Protein AF-A0A075FY53-F1 (afdb_monomer)

Mean predicted aligned error: 5.63 Å

pLDDT: mean 92.81, std 7.11, range [51.19, 98.31]

Nearest PDB structures (foldseek):
  8c9d-assembly1_A  TM=9.368E-01  e=1.541E-19  Priestia megaterium
  8c8v-assembly1_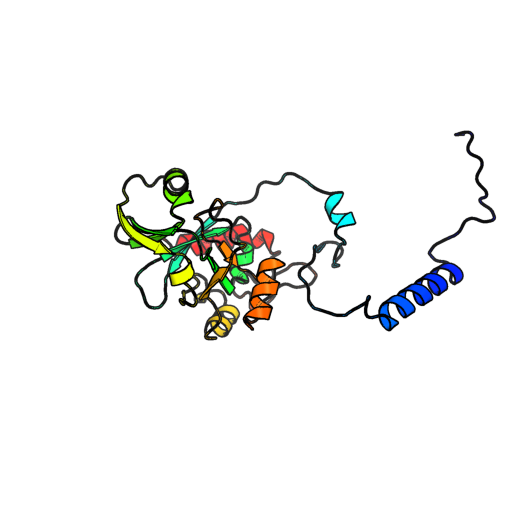A  TM=9.343E-01  e=1.541E-19  Priestia megaterium NBRC 15308 = ATCC 14581
  8c9g-assembly1_A  TM=9.065E-01  e=3.838E-18  Priestia megaterium
  7d5c-assembly1_A  TM=8.353E-01  e=5.307E-19  Saccharomyces cerevisiae S288C
  8c9f-assembly1_A  TM=9.028E-01  e=8.573E-18  Priestia megaterium

Radius of gyration: 23.18 Å; Cα contacts (8 Å, |Δi|>4): 432; chains: 1; bounding box: 55×50×70 Å

Foldseek 3Di:
DPPDDDDPVPDDDCPDPVNVVVVVVVVVVCVVVVVDDDDDFAADADLVVLDGDDPVVVVVDDDDDDFDKDWFWWQFPVDQETEIEIDSQLLLLLQFWEKEAAQAFKWFFKDDPNGTYIFGPVCVVVLCVVVVPPDMDTDDMDGLNVQAQTAIDRLCCVQQVLLVVLSPDSRTRGYHHDNPQDCNPRRNMYTARLNNDRVSVVVCVVSVRDRDDQAHSSCAGDCNSGNRHPDNSRNCNVVSSVSRVVRGD

Solvent-accessible surface area (backbone atoms only — not comparable to full-atom values): 14024 Å² total; per-residue (Å²): 133,91,83,76,90,76,69,71,93,76,58,86,55,78,89,40,67,74,48,46,54,52,51,49,55,51,51,51,52,33,41,77,66,70,71,53,79,89,80,94,74,64,66,55,67,39,52,91,75,56,44,78,51,55,72,77,61,55,74,75,66,84,73,95,76,90,68,60,82,45,77,48,69,32,38,36,68,92,46,92,35,26,41,39,32,33,44,59,55,56,46,45,64,79,31,54,38,33,34,37,23,25,39,89,42,54,29,29,38,29,42,43,98,91,43,36,38,37,36,16,51,85,18,43,70,62,39,32,61,75,73,68,55,86,74,67,42,83,77,46,76,48,48,23,51,79,43,53,68,44,47,40,45,70,86,56,36,90,50,16,57,53,51,42,60,52,46,69,41,90,69,28,33,21,27,41,50,39,84,82,47,60,42,84,44,67,27,18,27,40,65,28,25,36,57,79,32,57,70,34,28,54,51,26,60,76,65,71,31,84,76,51,66,45,56,49,67,68,42,22,24,33,74,55,37,37,82,52,38,74,31,43,44,76,74,36,26,65,59,47,53,48,56,50,52,74,73,59,120

Sequence (249 aa):
MLGMSLNQDNAYWTYKDEFIENEWKLMKKAFENDILTEGFRVVAYCPSCQTSLSHSEVNQGYDMVKDPSLYYKVKLAEEDKFLIVWTTMPFTLVTDAMVGVNPKEEYVEIAVDGETWIVGKTRLEEFMNEVKIEDYKIEKTFLGSEMEGKKYIHPLLDEIPKLAEISKQDNYHITVAEDFVDVNAGSGLVHLSPANGEEDHNIAIKRKVTVFSPIDDAVKFTEDAGKYSGLFVRDADEKLVESIKEKMH

Organism: NCBI:txid1455921

Secondary structure (DSSP, 8-state):
--------TT---TTSHHHHHHHHHHHHHHHHTT-S--------EETTTTEE--HHHHTT---------EEEEEEESSSSEEEEEEES-GGGGGG--EEEE-TTSEEEEEEETTEEEEEEGGGHHHHHHHHT----EEEEEEEGGGGTT-BEE-TTTTT-HHHHHHTTSTTSSEEEE-TT--TTSTTS-EEE-TTT-HHHHHHHHHTT------B-TTSBB-GGGGGGTTSBGGGGHHHHHHHHHHH--

Structure (mmCIF, N/CA/C/O backbone):
data_AF-A0A075FY53-F1
#
_entry.id   AF-A0A075FY53-F1
#
loop_
_atom_site.group_PDB
_atom_site.id
_atom_site.type_symbol
_atom_site.label_atom_id
_atom_site.label_alt_id
_atom_site.label_comp_id
_atom_site.label_asym_id
_atom_site.label_entity_id
_atom_site.label_seq_id
_atom_site.pdbx_PDB_ins_code
_atom_site.Cartn_x
_atom_site.Cartn_y
_atom_site.Cartn_z
_atom_site.occupancy
_atom_site.B_iso_or_equiv
_atom_site.auth_seq_id
_atom_site.auth_comp_id
_atom_site.auth_asym_id
_atom_site.auth_atom_id
_atom_site.pdbx_PDB_model_num
ATOM 1 N N . MET A 1 1 ? 8.682 29.739 -46.216 1.00 52.84 1 MET A N 1
ATOM 2 C CA . MET A 1 1 ? 9.968 29.134 -45.805 1.00 52.84 1 MET A CA 1
ATOM 3 C C . MET A 1 1 ? 10.513 29.986 -44.660 1.00 52.84 1 MET A C 1
ATOM 5 O O . MET A 1 1 ? 10.566 31.194 -44.834 1.00 52.84 1 MET A O 1
ATOM 9 N N . LEU A 1 2 ? 10.806 29.412 -43.488 1.00 71.81 2 LEU A N 1
ATOM 10 C CA . LEU A 1 2 ? 11.012 30.140 -42.214 1.00 71.81 2 LEU A CA 1
ATOM 11 C C . LEU A 1 2 ? 12.362 30.892 -42.071 1.00 71.81 2 LEU A C 1
ATOM 13 O O . LEU A 1 2 ? 12.702 31.311 -40.974 1.00 71.81 2 LEU A O 1
ATOM 17 N N . GLY A 1 3 ? 13.147 31.081 -43.141 1.00 82.25 3 GLY A N 1
ATOM 18 C CA . GLY A 1 3 ? 14.393 31.872 -43.093 1.00 82.25 3 GLY A CA 1
ATOM 19 C C . GLY A 1 3 ? 15.518 31.297 -42.215 1.00 82.25 3 GLY A C 1
ATOM 20 O O . GLY A 1 3 ? 16.447 32.020 -41.870 1.00 82.25 3 GLY A O 1
ATOM 21 N N . MET A 1 4 ? 15.446 30.016 -41.846 1.00 84.19 4 MET A N 1
ATOM 22 C CA . MET A 1 4 ? 16.445 29.346 -41.008 1.00 84.19 4 MET A CA 1
ATOM 23 C C . MET A 1 4 ? 17.570 28.744 -41.861 1.00 84.19 4 MET A C 1
ATOM 25 O O . MET A 1 4 ? 17.294 28.056 -42.844 1.00 84.19 4 MET A O 1
ATOM 29 N N . SER A 1 5 ? 18.827 28.969 -41.465 1.00 86.38 5 SER A N 1
ATOM 30 C CA . SER A 1 5 ? 20.003 28.334 -42.077 1.00 86.38 5 SER A CA 1
ATOM 31 C C . SER A 1 5 ? 20.365 27.066 -41.305 1.00 86.38 5 SER A C 1
ATOM 33 O O . SER A 1 5 ? 20.694 27.136 -40.121 1.00 86.38 5 SER A O 1
ATOM 35 N N . LEU A 1 6 ? 20.270 25.909 -41.962 1.00 89.50 6 LEU A N 1
ATOM 36 C CA . LEU A 1 6 ? 20.534 24.589 -41.386 1.00 89.50 6 LEU A CA 1
ATOM 37 C C . LEU A 1 6 ? 21.487 23.816 -42.304 1.00 89.50 6 LEU A C 1
ATOM 39 O O . LEU A 1 6 ? 21.280 23.786 -43.516 1.00 89.50 6 LEU A O 1
ATOM 43 N N . ASN A 1 7 ? 22.500 23.160 -41.731 1.00 87.50 7 ASN A N 1
ATOM 44 C CA . ASN A 1 7 ? 23.376 22.251 -42.473 1.00 87.50 7 ASN A CA 1
ATOM 45 C C . ASN A 1 7 ? 22.781 20.838 -42.456 1.00 87.50 7 ASN A C 1
ATOM 47 O O . ASN A 1 7 ? 23.016 20.072 -41.524 1.00 87.50 7 ASN A O 1
ATOM 51 N N . GLN A 1 8 ? 21.981 20.517 -43.472 1.00 85.44 8 GLN A N 1
ATOM 52 C CA . GLN A 1 8 ? 21.344 19.203 -43.574 1.00 85.44 8 GLN A CA 1
ATOM 53 C C . GLN A 1 8 ? 22.318 18.100 -44.006 1.00 85.44 8 GLN A C 1
ATOM 55 O O . GLN A 1 8 ? 22.158 16.960 -43.574 1.00 85.44 8 GLN A O 1
ATOM 60 N N . ASP A 1 9 ? 23.352 18.438 -44.781 1.00 86.81 9 ASP A N 1
ATOM 61 C CA . ASP A 1 9 ? 24.345 17.473 -45.268 1.00 86.81 9 ASP A CA 1
ATOM 62 C C . ASP A 1 9 ? 25.153 16.848 -44.120 1.00 86.81 9 ASP A C 1
ATOM 64 O O . ASP A 1 9 ? 25.548 15.686 -44.196 1.00 86.81 9 ASP A O 1
ATOM 68 N N . ASN A 1 10 ? 25.357 17.601 -43.031 1.00 87.94 10 ASN A N 1
ATOM 69 C CA . ASN A 1 10 ? 26.051 17.141 -41.825 1.00 87.94 10 ASN A CA 1
ATOM 70 C C . ASN A 1 10 ? 25.116 16.945 -40.616 1.00 87.94 10 ASN A C 1
ATOM 72 O O . ASN A 1 10 ? 25.544 17.061 -39.466 1.00 87.94 10 ASN A O 1
ATOM 76 N N . ALA A 1 11 ? 23.826 16.696 -40.846 1.00 91.00 11 ALA A N 1
ATOM 77 C CA . ALA A 1 11 ? 22.907 16.386 -39.758 1.00 91.00 11 ALA A CA 1
ATOM 78 C C . ALA A 1 11 ? 23.259 15.034 -39.106 1.00 91.00 11 ALA A C 1
ATOM 80 O O . ALA A 1 11 ? 23.536 14.043 -39.795 1.00 91.00 11 ALA A O 1
ATOM 81 N N . TYR A 1 12 ? 23.217 14.984 -37.772 1.00 90.06 12 TYR A N 1
ATOM 82 C CA . TYR A 1 12 ? 23.357 13.736 -37.025 1.00 90.06 12 TYR A CA 1
ATOM 83 C C . TYR A 1 12 ? 22.019 12.995 -36.970 1.00 90.06 12 TYR A C 1
ATOM 85 O O . TYR A 1 12 ? 20.948 13.601 -37.003 1.00 90.06 12 TYR A O 1
ATOM 93 N N . TRP A 1 13 ? 22.092 11.669 -36.883 1.00 91.62 13 TRP A N 1
ATOM 94 C CA . TRP A 1 13 ? 20.924 10.798 -36.839 1.00 91.62 13 TRP A CA 1
ATOM 95 C C . TRP A 1 13 ? 21.162 9.699 -35.814 1.00 91.62 13 TRP A C 1
ATOM 97 O O . TRP A 1 13 ? 22.190 9.027 -35.863 1.00 91.62 13 TRP A O 1
ATOM 107 N N . THR A 1 14 ? 20.205 9.503 -34.913 1.00 94.50 14 THR A N 1
ATOM 108 C CA . THR A 1 14 ? 20.351 8.602 -33.760 1.00 94.50 14 THR A CA 1
ATOM 109 C C . THR A 1 14 ? 20.413 7.122 -34.135 1.00 94.50 14 THR A C 1
ATOM 111 O O . THR A 1 14 ? 20.956 6.328 -33.380 1.00 94.50 14 THR A O 1
ATOM 114 N N . TYR A 1 15 ? 19.907 6.746 -35.312 1.00 93.88 15 TYR A N 1
ATOM 115 C CA . TYR A 1 15 ? 19.939 5.364 -35.799 1.00 93.88 15 TYR A CA 1
ATOM 116 C C . TYR A 1 15 ? 21.273 4.962 -36.456 1.00 93.88 15 TYR A C 1
ATOM 118 O O . TYR A 1 15 ? 21.429 3.802 -36.827 1.00 93.88 15 TYR A O 1
ATOM 126 N N . LYS A 1 16 ? 22.209 5.900 -36.676 1.00 95.25 16 LYS A N 1
ATOM 127 C CA . LYS A 1 16 ? 23.508 5.600 -37.303 1.00 95.25 16 LYS A CA 1
ATOM 128 C C . LYS A 1 16 ? 24.475 4.986 -36.290 1.00 95.25 16 LYS A C 1
ATOM 130 O O . LYS A 1 16 ? 24.543 5.445 -35.152 1.00 95.25 16 LYS A O 1
ATOM 135 N N . ASP A 1 17 ? 25.301 4.049 -36.755 1.00 96.31 17 ASP A N 1
ATOM 136 C CA . ASP A 1 17 ? 26.276 3.319 -35.930 1.00 96.31 17 ASP A CA 1
ATOM 137 C C . ASP A 1 17 ? 27.192 4.237 -35.112 1.00 96.31 17 ASP A C 1
ATOM 139 O O . ASP A 1 17 ? 27.412 3.982 -33.935 1.00 96.31 17 ASP A O 1
ATOM 143 N N . GLU A 1 18 ? 27.673 5.342 -35.693 1.00 94.19 18 GLU A N 1
ATOM 144 C CA . GLU A 1 18 ? 28.535 6.304 -34.989 1.00 94.19 18 GLU A CA 1
ATOM 145 C C . GLU A 1 18 ? 27.846 6.913 -33.756 1.00 94.19 18 GLU A C 1
ATOM 147 O O . GLU A 1 18 ? 28.471 7.084 -32.709 1.00 94.19 18 GLU A O 1
ATOM 152 N N . PHE A 1 19 ? 26.549 7.222 -33.857 1.00 95.06 19 PHE A N 1
ATOM 153 C CA . PHE A 1 19 ? 25.780 7.746 -32.730 1.00 95.06 19 PHE A CA 1
ATOM 154 C C . PHE A 1 19 ? 25.604 6.661 -31.659 1.00 95.06 19 PHE A C 1
ATOM 156 O O . PHE A 1 19 ? 25.909 6.894 -30.490 1.00 95.06 19 PHE A O 1
ATOM 163 N N . ILE A 1 20 ? 25.198 5.454 -32.068 1.00 97.25 20 ILE A N 1
ATOM 164 C CA . ILE A 1 20 ? 24.984 4.312 -31.167 1.00 97.25 20 ILE A CA 1
ATOM 165 C C . ILE A 1 20 ? 26.283 3.932 -30.435 1.00 97.25 20 ILE A C 1
ATOM 167 O O . ILE A 1 20 ? 26.264 3.708 -29.226 1.00 97.25 20 ILE A O 1
ATOM 171 N N . GLU A 1 21 ? 27.428 3.903 -31.123 1.00 96.81 21 GLU A N 1
ATOM 172 C CA . GLU A 1 21 ? 28.724 3.566 -30.520 1.00 96.81 21 GLU A CA 1
ATOM 173 C C . GLU A 1 21 ? 29.141 4.587 -29.448 1.00 96.81 21 GLU A C 1
ATOM 175 O O . GLU A 1 21 ? 29.726 4.226 -28.420 1.00 96.81 21 GLU A O 1
ATOM 180 N N . ASN A 1 22 ? 28.828 5.867 -29.658 1.00 95.56 22 ASN A N 1
ATOM 181 C CA . ASN A 1 22 ? 29.091 6.912 -28.672 1.00 95.56 22 ASN A CA 1
ATOM 182 C C . ASN A 1 22 ? 28.214 6.753 -27.420 1.00 95.56 22 ASN A C 1
ATOM 184 O O . ASN A 1 22 ? 28.741 6.844 -26.307 1.00 95.56 22 ASN A O 1
ATOM 188 N N . GLU A 1 23 ? 26.931 6.421 -27.582 1.00 96.56 23 GLU A N 1
ATOM 189 C CA . GLU A 1 23 ? 26.042 6.094 -26.457 1.00 96.56 23 GLU A CA 1
ATOM 190 C C . GLU A 1 23 ? 26.538 4.862 -25.683 1.00 96.56 23 GLU A C 1
ATOM 192 O O . GLU A 1 23 ? 26.608 4.871 -24.454 1.00 96.56 23 GLU A O 1
ATOM 197 N N . TRP A 1 24 ? 27.006 3.819 -26.379 1.00 97.12 24 TRP A N 1
ATOM 198 C CA . TRP A 1 24 ? 27.582 2.630 -25.736 1.00 97.12 24 TRP A CA 1
ATOM 199 C C . TRP A 1 24 ? 28.820 2.955 -24.896 1.00 97.12 24 TRP A C 1
ATOM 201 O O . TRP A 1 24 ? 28.983 2.425 -23.794 1.00 97.12 24 TRP A O 1
ATOM 211 N N . LYS A 1 25 ? 29.694 3.848 -25.377 1.00 97.38 25 LYS A N 1
ATOM 212 C CA . LYS A 1 25 ? 30.863 4.314 -24.609 1.00 97.38 25 LYS A CA 1
ATOM 213 C C . LYS A 1 25 ? 30.446 5.060 -23.342 1.00 97.38 25 LYS A C 1
ATOM 215 O O . LYS A 1 25 ? 31.114 4.911 -22.317 1.00 97.38 25 LYS A O 1
ATOM 220 N N . LEU A 1 26 ? 29.373 5.849 -23.400 1.00 96.62 26 LEU A N 1
ATOM 221 C CA . LEU A 1 26 ? 28.825 6.542 -22.235 1.00 96.62 26 LEU A CA 1
ATOM 222 C C . LEU A 1 26 ? 28.244 5.547 -21.222 1.00 96.62 26 LEU A C 1
ATOM 224 O O . LEU A 1 26 ? 28.626 5.583 -20.053 1.00 96.62 26 LEU A O 1
ATOM 228 N N . MET A 1 27 ? 27.406 4.616 -21.682 1.00 96.44 27 MET A N 1
ATOM 229 C CA . MET A 1 27 ? 26.791 3.583 -20.840 1.00 96.44 27 MET A CA 1
ATOM 230 C C . MET A 1 27 ? 27.835 2.691 -20.168 1.00 96.44 27 MET A C 1
ATOM 232 O O . MET A 1 27 ? 27.749 2.436 -18.969 1.00 96.44 27 MET A O 1
ATOM 236 N N . LYS A 1 28 ? 28.878 2.287 -20.905 1.00 96.75 28 LYS A N 1
ATOM 237 C CA . LYS A 1 28 ? 30.002 1.527 -20.348 1.00 96.75 28 LYS A CA 1
ATOM 238 C C . LYS A 1 28 ? 30.689 2.286 -19.214 1.00 96.75 28 LYS A C 1
ATOM 240 O O . LYS A 1 28 ? 30.930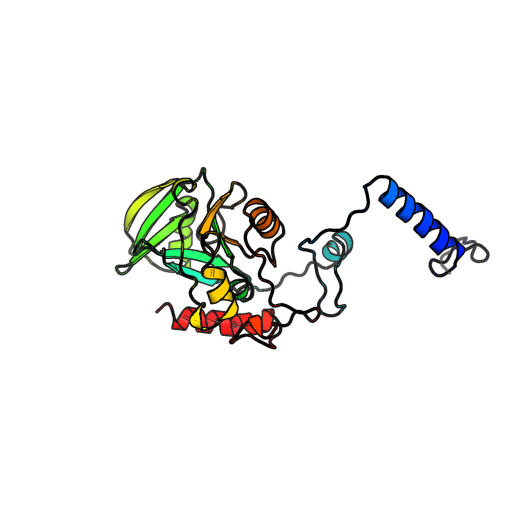 1.702 -18.166 1.00 96.75 28 LYS A O 1
ATOM 245 N N . LYS A 1 29 ? 30.967 3.581 -19.390 1.00 97.06 29 LYS A N 1
ATOM 246 C CA . LYS A 1 29 ? 31.560 4.402 -18.324 1.00 97.06 29 LYS A CA 1
ATOM 247 C C . LYS A 1 29 ? 30.625 4.541 -17.127 1.00 97.06 29 LYS A C 1
ATOM 249 O O . LYS A 1 29 ? 31.101 4.501 -16.001 1.00 97.06 29 LYS A O 1
ATOM 254 N N . ALA A 1 30 ? 29.323 4.718 -17.347 1.00 96.81 30 ALA A N 1
ATOM 255 C CA . ALA A 1 30 ? 28.356 4.791 -16.254 1.00 96.81 30 ALA A CA 1
ATOM 256 C C . ALA A 1 30 ? 28.328 3.483 -15.446 1.00 96.81 30 ALA A C 1
ATOM 258 O O . ALA A 1 30 ? 28.321 3.526 -14.220 1.00 96.81 30 ALA A O 1
ATOM 259 N N . PHE A 1 31 ? 28.390 2.338 -16.127 1.00 96.12 31 PHE A N 1
ATOM 260 C CA . PHE A 1 31 ? 28.490 1.024 -15.495 1.00 96.12 31 PHE A CA 1
ATOM 261 C C . PHE A 1 31 ? 29.813 0.833 -14.739 1.00 96.12 31 PHE A C 1
ATOM 263 O O . PHE A 1 31 ? 29.803 0.456 -13.576 1.00 96.12 31 PHE A O 1
ATOM 270 N N . GLU A 1 32 ? 30.954 1.162 -15.355 1.00 97.19 32 GLU A N 1
ATOM 271 C CA . GLU A 1 32 ? 32.286 1.054 -14.732 1.00 97.19 32 GLU A CA 1
ATOM 272 C C . GLU A 1 32 ? 32.468 1.956 -13.499 1.00 97.19 32 GLU A C 1
ATOM 274 O O . GLU A 1 32 ? 33.363 1.706 -12.696 1.00 97.19 32 GLU A O 1
ATOM 279 N N . ASN A 1 33 ? 31.652 3.005 -13.358 1.00 96.88 33 ASN A N 1
ATOM 280 C CA . ASN A 1 33 ? 31.675 3.929 -12.221 1.00 96.88 33 ASN A CA 1
ATOM 281 C C . ASN A 1 33 ? 30.495 3.722 -11.250 1.00 96.88 33 ASN A C 1
ATOM 283 O O . ASN A 1 33 ? 30.195 4.631 -10.479 1.00 96.88 33 ASN A O 1
ATOM 287 N N . ASP A 1 34 ? 29.802 2.579 -11.314 1.00 94.25 34 ASP A N 1
ATOM 288 C CA . ASP A 1 34 ? 28.665 2.229 -10.445 1.00 94.25 34 ASP A CA 1
ATOM 289 C C . ASP A 1 34 ? 27.488 3.234 -10.479 1.00 94.25 34 ASP A C 1
ATOM 291 O O . ASP A 1 34 ? 26.653 3.280 -9.576 1.00 94.25 34 ASP A O 1
ATOM 295 N N . ILE A 1 35 ? 27.388 4.045 -11.539 1.00 95.25 35 ILE A N 1
ATOM 296 C CA . ILE A 1 35 ? 26.259 4.962 -11.774 1.00 95.25 35 ILE A CA 1
ATOM 297 C C . ILE A 1 35 ? 25.066 4.184 -12.346 1.00 95.25 35 ILE A C 1
ATOM 299 O O . ILE A 1 35 ? 23.917 4.457 -11.999 1.00 95.25 35 ILE A O 1
ATOM 303 N N . LEU A 1 36 ? 25.336 3.215 -13.227 1.00 92.62 36 LEU A N 1
ATOM 304 C CA . LEU A 1 36 ? 24.329 2.331 -13.810 1.00 92.62 36 LEU A CA 1
ATOM 305 C C . LEU A 1 36 ? 24.266 1.022 -13.018 1.00 92.62 36 LEU A C 1
ATOM 307 O O . LEU A 1 36 ? 25.234 0.267 -13.002 1.00 92.62 36 LEU A O 1
ATOM 311 N N . THR A 1 37 ? 23.118 0.746 -12.401 1.00 90.44 37 THR A N 1
ATOM 312 C CA . THR A 1 37 ? 22.900 -0.434 -11.552 1.00 90.44 37 THR A CA 1
ATOM 313 C C . THR A 1 37 ? 21.595 -1.141 -11.903 1.00 90.44 37 THR A C 1
ATOM 315 O O . THR A 1 37 ? 20.682 -0.538 -12.467 1.00 90.44 37 THR A O 1
ATOM 318 N N . GLU A 1 38 ? 21.514 -2.427 -11.568 1.00 87.88 38 GLU A N 1
ATOM 319 C CA . GLU A 1 38 ? 20.306 -3.238 -11.716 1.00 87.88 38 GLU A CA 1
ATOM 320 C C . GLU A 1 38 ? 19.588 -3.357 -10.368 1.00 87.88 38 GLU A C 1
ATOM 322 O O . GLU A 1 38 ? 20.214 -3.576 -9.329 1.00 87.88 38 GLU A O 1
ATOM 327 N N . GLY A 1 39 ? 18.264 -3.215 -10.377 1.00 83.06 39 GLY A N 1
ATOM 328 C CA . GLY A 1 39 ? 17.446 -3.390 -9.187 1.00 83.06 39 GLY A CA 1
ATOM 329 C C . GLY A 1 39 ? 15.956 -3.349 -9.496 1.00 83.06 39 GLY A C 1
ATOM 330 O O . GLY A 1 39 ? 15.534 -2.809 -10.516 1.00 83.06 39 GLY A O 1
ATOM 331 N N . PHE A 1 40 ? 15.162 -3.903 -8.585 1.00 82.88 40 PHE A N 1
ATOM 332 C CA . PHE A 1 40 ? 13.706 -3.837 -8.648 1.00 82.88 40 PHE A CA 1
ATOM 333 C C . PHE A 1 40 ? 13.228 -2.515 -8.056 1.00 82.88 40 PHE A C 1
ATOM 335 O O . PHE A 1 40 ? 13.607 -2.151 -6.939 1.00 82.88 40 PHE A O 1
ATOM 342 N N . ARG A 1 41 ? 12.422 -1.785 -8.825 1.00 84.44 41 ARG A N 1
ATOM 343 C CA . ARG A 1 41 ? 11.834 -0.507 -8.428 1.00 84.44 41 ARG A CA 1
ATOM 344 C C . ARG A 1 41 ? 10.407 -0.421 -8.941 1.00 84.44 41 ARG A C 1
ATOM 346 O O . ARG A 1 41 ? 10.114 -0.907 -10.032 1.00 84.44 41 ARG A O 1
ATOM 353 N N . VAL A 1 42 ? 9.558 0.249 -8.173 1.00 89.06 42 VAL A N 1
ATOM 354 C CA . VAL A 1 42 ? 8.258 0.710 -8.658 1.00 89.06 42 VAL A CA 1
ATOM 355 C C . VAL A 1 42 ? 8.510 1.924 -9.545 1.00 89.06 42 VAL A C 1
ATOM 357 O O . VAL A 1 42 ? 9.195 2.863 -9.145 1.00 89.06 42 VAL A O 1
ATOM 360 N N . VAL A 1 43 ? 8.001 1.879 -10.770 1.00 89.56 43 VAL A N 1
ATOM 361 C CA . VAL A 1 43 ? 8.182 2.924 -11.781 1.00 89.56 43 VAL A CA 1
ATOM 362 C C . VAL A 1 43 ? 6.851 3.207 -12.454 1.00 89.56 43 VAL A C 1
ATOM 364 O O . VAL A 1 43 ? 5.964 2.353 -12.482 1.00 89.56 43 VAL A O 1
ATOM 367 N N . ALA A 1 44 ? 6.715 4.394 -13.041 1.00 89.56 44 ALA A N 1
ATOM 368 C CA . ALA A 1 44 ? 5.597 4.647 -13.932 1.00 89.56 44 ALA A CA 1
ATOM 369 C C . ALA A 1 44 ? 5.648 3.658 -15.102 1.00 89.56 44 ALA A C 1
ATOM 371 O O . ALA A 1 44 ? 6.702 3.451 -15.704 1.00 89.56 44 ALA A O 1
ATOM 372 N N . TYR A 1 45 ? 4.514 3.047 -15.421 1.00 91.00 45 TYR A N 1
ATOM 373 C CA . TYR A 1 45 ? 4.424 1.996 -16.425 1.00 91.00 45 TYR A CA 1
ATOM 374 C C . TYR A 1 45 ? 3.293 2.305 -17.398 1.00 91.00 45 TYR A C 1
ATOM 376 O O . TYR A 1 45 ? 2.209 2.713 -16.981 1.00 91.00 45 TYR A O 1
ATOM 384 N N . CYS A 1 46 ? 3.538 2.117 -18.695 1.00 90.06 46 CYS A N 1
ATOM 385 C CA . CYS A 1 46 ? 2.517 2.281 -19.722 1.00 90.06 46 CYS A CA 1
ATOM 386 C C . CYS A 1 46 ? 1.963 0.910 -20.138 1.00 90.06 46 CYS A C 1
ATOM 388 O O . CYS A 1 46 ? 2.657 0.190 -20.860 1.00 90.06 46 CYS A O 1
ATOM 390 N N . PRO A 1 47 ? 0.706 0.564 -19.791 1.00 88.44 47 PRO A N 1
ATOM 391 C CA . PRO A 1 47 ? 0.106 -0.717 -20.175 1.00 88.44 47 PRO A CA 1
ATOM 392 C C . PRO A 1 47 ? 0.024 -0.919 -21.692 1.00 88.44 47 PRO A C 1
ATOM 394 O O . PRO A 1 47 ? 0.146 -2.033 -22.190 1.00 88.44 47 PRO A O 1
ATOM 397 N N . SER A 1 48 ? -0.173 0.165 -22.453 1.00 88.62 48 SER A N 1
ATOM 398 C CA . SER A 1 48 ? -0.270 0.082 -23.914 1.00 88.62 48 SER A CA 1
ATOM 399 C C . SER A 1 48 ? 1.082 -0.166 -24.581 1.00 88.62 48 SER A C 1
ATOM 401 O O . SER A 1 48 ? 1.115 -0.771 -25.650 1.00 88.62 48 SER A O 1
ATOM 403 N N . CYS A 1 49 ? 2.172 0.329 -23.991 1.00 91.50 49 CYS A N 1
ATOM 404 C CA . CYS A 1 49 ? 3.524 0.152 -24.523 1.00 91.50 49 CYS A CA 1
ATOM 405 C C . CYS A 1 49 ? 4.236 -1.060 -23.911 1.00 91.50 49 CYS A C 1
ATOM 407 O O . CYS A 1 49 ? 5.235 -1.500 -24.470 1.00 91.50 49 CYS A O 1
ATOM 409 N N . GLN A 1 50 ? 3.733 -1.567 -22.782 1.00 91.31 50 GLN A N 1
ATOM 410 C CA . GLN A 1 50 ? 4.316 -2.656 -21.996 1.00 91.31 50 GLN A CA 1
ATOM 411 C C . GLN A 1 50 ? 5.771 -2.370 -21.600 1.00 91.31 50 GLN A C 1
ATOM 413 O O . GLN A 1 50 ? 6.671 -3.189 -21.763 1.00 91.31 50 GLN A O 1
ATOM 418 N N . THR A 1 51 ? 6.016 -1.143 -21.135 1.00 92.06 51 THR A N 1
ATOM 419 C CA . THR A 1 51 ? 7.341 -0.691 -20.702 1.00 92.06 51 THR A CA 1
ATOM 420 C C . THR A 1 51 ? 7.230 0.400 -19.643 1.00 92.06 51 THR A C 1
ATOM 422 O O . THR A 1 51 ? 6.245 1.146 -19.583 1.00 92.06 51 THR A O 1
ATOM 425 N N . SER A 1 52 ? 8.278 0.518 -18.830 1.00 90.25 52 SER A N 1
ATOM 426 C CA . SER A 1 52 ? 8.467 1.628 -17.903 1.00 90.25 52 SER A CA 1
ATOM 427 C C . SER A 1 52 ? 8.633 2.958 -18.638 1.00 90.25 52 SER A C 1
ATOM 429 O O . SER A 1 52 ? 9.240 3.002 -19.711 1.00 90.25 52 SER A O 1
ATOM 431 N N . LEU A 1 53 ? 8.164 4.031 -18.012 1.00 87.81 53 LEU A N 1
ATOM 432 C CA . LEU A 1 53 ? 8.355 5.417 -18.423 1.00 87.81 53 LEU A CA 1
ATOM 433 C C . LEU A 1 53 ? 9.316 6.128 -17.467 1.00 87.81 53 LEU A C 1
ATOM 435 O O . LEU A 1 53 ? 9.347 5.863 -16.264 1.00 87.81 53 LEU A O 1
ATOM 439 N N . SER A 1 54 ? 10.072 7.082 -17.999 1.00 85.56 54 SER A N 1
ATOM 440 C CA . SER A 1 54 ? 10.868 8.009 -17.199 1.00 85.56 54 SER A CA 1
ATOM 441 C C . SER A 1 54 ? 9.990 9.081 -16.540 1.00 85.56 54 SER A C 1
ATOM 443 O O . SER A 1 54 ? 8.928 9.444 -17.050 1.00 85.56 54 SER A O 1
ATOM 445 N N . HIS A 1 55 ? 10.462 9.684 -15.443 1.00 79.75 55 HIS A N 1
ATOM 446 C CA . HIS A 1 55 ? 9.753 10.800 -14.798 1.00 79.75 55 HIS A CA 1
ATOM 447 C C . HIS A 1 55 ? 9.482 11.979 -15.752 1.00 79.75 55 HIS A C 1
ATOM 449 O O . HIS A 1 55 ? 8.456 12.648 -15.642 1.00 79.75 55 HIS A O 1
ATOM 455 N N . SER A 1 56 ? 10.381 12.235 -16.710 1.00 78.62 56 SER A N 1
ATOM 456 C CA . SER A 1 56 ? 10.217 13.309 -17.698 1.00 78.62 56 SER A CA 1
ATOM 457 C C . SER A 1 56 ? 9.081 13.055 -18.690 1.00 78.62 56 SER A C 1
ATOM 459 O O . SER A 1 56 ? 8.493 14.021 -19.173 1.00 78.62 56 SER A O 1
ATOM 461 N N . GLU A 1 57 ? 8.770 11.795 -18.996 1.00 77.62 57 GLU A N 1
ATOM 462 C CA . GLU A 1 57 ? 7.641 11.426 -19.861 1.00 77.62 57 GLU A CA 1
ATOM 463 C C . GLU A 1 57 ? 6.312 11.547 -19.112 1.00 77.62 57 GLU A C 1
ATOM 465 O O . GLU A 1 57 ? 5.357 12.105 -19.648 1.00 77.62 57 GLU A O 1
ATOM 470 N N . VAL A 1 58 ? 6.270 11.118 -17.846 1.00 75.50 58 VAL A N 1
ATOM 471 C CA . VAL A 1 58 ? 5.068 11.206 -16.996 1.00 75.50 58 VAL A CA 1
ATOM 472 C C . VAL A 1 58 ? 4.619 12.656 -16.807 1.00 75.50 58 VAL A C 1
ATOM 474 O O . VAL A 1 58 ? 3.441 12.970 -16.964 1.00 75.50 58 VAL A O 1
ATOM 477 N N . ASN A 1 59 ? 5.564 13.566 -16.546 1.00 73.25 59 ASN A N 1
ATOM 478 C CA . ASN A 1 59 ? 5.264 14.978 -16.286 1.00 73.25 59 ASN A CA 1
ATOM 479 C C . ASN A 1 59 ? 4.621 15.722 -17.471 1.00 73.25 59 ASN A C 1
ATOM 481 O O . ASN A 1 59 ? 4.105 16.824 -17.286 1.00 73.25 59 ASN A O 1
ATOM 485 N N . GLN A 1 60 ? 4.646 15.156 -18.680 1.00 69.50 60 GLN A N 1
ATOM 486 C CA . GLN A 1 60 ? 4.053 15.769 -19.872 1.00 69.50 60 GLN A CA 1
ATOM 487 C C . GLN A 1 60 ? 2.562 15.435 -20.054 1.00 69.50 60 GLN A C 1
ATOM 489 O O . GLN A 1 60 ? 1.923 16.046 -20.907 1.00 69.50 60 GLN A O 1
ATOM 494 N N . GLY A 1 61 ? 2.009 14.493 -19.278 1.00 67.38 61 GLY A N 1
ATOM 495 C CA . GLY A 1 61 ? 0.685 13.902 -19.518 1.00 67.38 61 GLY A CA 1
ATOM 496 C C . GLY A 1 61 ? -0.261 13.901 -18.315 1.00 67.38 61 GLY A C 1
ATOM 497 O O . GLY A 1 61 ? -1.014 12.947 -18.150 1.00 67.38 61 GLY A O 1
ATOM 498 N N . TYR A 1 62 ? -0.212 14.920 -17.450 1.00 68.88 62 TYR A N 1
ATOM 499 C CA . TYR A 1 62 ? -1.142 15.014 -16.320 1.00 68.88 62 TYR A CA 1
ATOM 500 C C . TYR A 1 62 ? -2.554 15.394 -16.771 1.00 68.88 62 TYR A C 1
ATOM 502 O O . TYR A 1 62 ? -2.777 16.504 -17.251 1.00 68.88 62 TYR A O 1
ATOM 510 N N . ASP A 1 63 ? -3.505 14.504 -16.497 1.00 74.12 63 ASP A N 1
ATOM 511 C CA . ASP A 1 63 ? -4.934 14.730 -16.684 1.00 74.12 63 ASP A CA 1
ATOM 512 C C . ASP A 1 63 ? -5.684 14.598 -15.353 1.00 74.12 63 ASP A C 1
ATOM 514 O O . ASP A 1 63 ? -5.350 13.775 -14.499 1.00 74.12 63 ASP A O 1
ATOM 518 N N . MET A 1 64 ? -6.730 15.407 -15.173 1.00 71.81 64 MET A N 1
ATOM 519 C CA . MET A 1 64 ? -7.630 15.273 -14.027 1.00 71.81 64 MET A CA 1
ATOM 520 C C . MET A 1 64 ? -8.640 14.155 -14.291 1.00 71.81 64 MET A C 1
ATOM 522 O O . MET A 1 64 ? -9.511 14.289 -15.153 1.00 71.81 64 MET A O 1
ATOM 526 N N . VAL A 1 65 ? -8.553 13.079 -13.513 1.00 75.88 65 VAL A N 1
ATOM 527 C CA . VAL A 1 65 ? -9.475 11.937 -13.564 1.00 75.88 65 VAL A CA 1
ATOM 528 C C . VAL A 1 65 ? -10.289 11.830 -12.275 1.00 75.88 65 VAL A C 1
ATOM 530 O O . VAL A 1 65 ? -9.935 12.399 -11.244 1.00 75.88 65 VAL A O 1
ATOM 533 N N . LYS A 1 66 ? -11.434 11.145 -12.347 1.00 71.50 66 LYS A N 1
ATOM 534 C CA . LYS A 1 66 ? -12.239 10.812 -11.167 1.00 71.50 66 LYS A CA 1
ATOM 535 C C . LYS A 1 66 ? -11.838 9.424 -10.688 1.00 71.50 66 LYS A C 1
ATOM 537 O O . LYS A 1 66 ? -12.132 8.456 -11.381 1.00 71.50 66 LYS A O 1
ATOM 542 N N . ASP A 1 67 ? -11.231 9.347 -9.512 1.00 74.25 67 ASP A N 1
ATOM 543 C CA . ASP A 1 67 ? -10.958 8.084 -8.830 1.00 74.25 67 ASP A CA 1
ATOM 544 C C . ASP A 1 67 ? -12.032 7.794 -7.765 1.00 74.25 67 ASP A C 1
ATOM 546 O O . ASP A 1 67 ? -12.643 8.726 -7.220 1.00 74.25 67 ASP A O 1
ATOM 550 N N . PRO A 1 68 ? -12.305 6.512 -7.470 1.00 81.06 68 PRO A N 1
ATOM 551 C CA . PRO A 1 68 ? -13.128 6.140 -6.328 1.00 81.06 68 PRO A CA 1
ATOM 552 C C . PRO A 1 68 ? -12.457 6.569 -5.013 1.00 81.06 68 PRO A C 1
ATOM 554 O O . PRO A 1 68 ? -11.248 6.755 -4.942 1.00 81.06 68 PRO A O 1
ATOM 557 N N . SER A 1 69 ? -13.250 6.701 -3.953 1.00 85.75 69 SER A N 1
ATOM 558 C CA . SER A 1 69 ? -12.760 6.851 -2.580 1.00 85.75 69 SER A CA 1
ATOM 559 C C . SER A 1 69 ? -13.367 5.720 -1.763 1.00 85.75 69 SER A C 1
ATOM 561 O O . SER A 1 69 ? -14.593 5.631 -1.653 1.00 85.75 69 SER A O 1
ATOM 563 N N . LEU A 1 70 ? -12.525 4.814 -1.268 1.00 91.06 70 LEU A N 1
ATOM 564 C CA . LEU A 1 70 ? -12.952 3.620 -0.551 1.00 91.06 70 LEU A CA 1
ATOM 565 C C . LEU A 1 70 ? -12.385 3.639 0.864 1.00 91.06 70 LEU A C 1
ATOM 567 O O . LEU A 1 70 ? -11.175 3.553 1.055 1.00 91.06 70 LEU A O 1
ATOM 571 N N . TYR A 1 71 ? -13.283 3.685 1.844 1.00 93.62 71 TYR A N 1
ATOM 572 C CA . TYR A 1 71 ? -12.983 3.339 3.228 1.00 93.62 71 TYR A CA 1
ATOM 573 C C . TYR A 1 71 ? -13.369 1.886 3.482 1.00 93.62 71 TYR A C 1
ATOM 575 O O . TYR A 1 71 ? -14.439 1.445 3.058 1.00 93.62 71 TYR A O 1
ATOM 583 N N . TYR A 1 72 ? -12.515 1.146 4.180 1.00 94.88 72 TYR A N 1
ATOM 584 C CA . TYR A 1 72 ? -12.771 -0.245 4.539 1.00 94.88 72 TYR A CA 1
ATOM 585 C C . TYR A 1 72 ? -12.167 -0.583 5.905 1.00 94.88 72 TYR A C 1
ATOM 587 O O . TYR A 1 72 ? -11.214 0.046 6.366 1.00 94.88 72 TYR A O 1
ATOM 595 N N . LYS A 1 73 ? -12.758 -1.576 6.569 1.00 94.38 73 LYS A N 1
ATOM 596 C CA . LYS A 1 73 ? -12.374 -2.042 7.904 1.00 94.38 73 LYS A CA 1
ATOM 597 C C . LYS A 1 73 ? -11.430 -3.238 7.790 1.00 94.38 73 LYS A C 1
ATOM 599 O O . LYS A 1 73 ? -11.776 -4.225 7.151 1.00 94.38 73 LYS A O 1
ATOM 604 N N . VAL A 1 74 ? -10.286 -3.227 8.467 1.00 96.06 74 VAL A N 1
ATOM 605 C CA . VAL A 1 74 ? -9.483 -4.449 8.666 1.00 96.06 74 VAL A CA 1
ATOM 606 C C . VAL A 1 74 ? -9.424 -4.800 10.143 1.00 96.06 74 VAL A C 1
ATOM 608 O O . VAL A 1 74 ? -9.159 -3.948 10.986 1.00 96.06 74 VAL A O 1
ATOM 611 N N . LYS A 1 75 ? -9.717 -6.056 10.480 1.00 96.75 75 LYS A N 1
ATOM 612 C CA . LYS A 1 75 ? -9.808 -6.495 11.877 1.00 96.75 75 LYS A CA 1
ATOM 613 C C . LYS A 1 75 ? -8.420 -6.802 12.431 1.00 96.75 75 LYS A C 1
ATOM 615 O O . LYS A 1 75 ? -7.673 -7.530 11.782 1.00 96.75 75 LYS A O 1
ATOM 620 N N . LEU A 1 76 ? -8.081 -6.319 13.624 1.00 97.69 76 LEU A N 1
ATOM 621 C CA . LEU A 1 76 ? -6.883 -6.779 14.333 1.00 97.69 76 LEU A CA 1
ATOM 622 C C . LEU A 1 76 ? -7.019 -8.267 14.699 1.00 97.69 76 LEU A C 1
ATOM 624 O O . LEU A 1 76 ? -8.089 -8.741 15.065 1.00 97.69 76 LEU A O 1
ATOM 628 N N . ALA A 1 77 ? -5.935 -9.033 14.585 1.00 95.81 77 ALA A N 1
ATOM 629 C CA . ALA A 1 77 ? -5.995 -10.486 14.766 1.00 95.81 77 ALA A CA 1
ATOM 630 C C . ALA A 1 77 ? -6.220 -10.903 16.232 1.00 95.81 77 ALA A C 1
ATOM 632 O O . ALA A 1 77 ? -6.873 -11.911 16.493 1.00 95.81 77 ALA A O 1
ATOM 633 N N . GLU A 1 78 ? -5.685 -10.129 17.179 1.00 94.12 78 GLU A N 1
ATOM 634 C CA . GLU A 1 78 ? -5.726 -10.429 18.620 1.00 94.12 78 GLU A CA 1
ATOM 635 C C . GLU A 1 78 ? -6.751 -9.585 19.393 1.00 94.12 78 GLU A C 1
ATOM 637 O O . GLU A 1 78 ? -7.009 -9.839 20.569 1.00 94.12 78 GLU A O 1
ATOM 642 N N . GLU A 1 79 ? -7.345 -8.582 18.746 1.00 93.56 79 GLU A N 1
ATOM 643 C CA . GLU A 1 79 ? -8.252 -7.621 19.371 1.00 93.56 79 GLU A CA 1
ATOM 644 C C . GLU A 1 79 ? -9.542 -7.524 18.554 1.00 93.56 79 GLU A C 1
ATOM 646 O O . GLU A 1 79 ? -9.511 -7.540 17.326 1.00 93.56 79 GLU A O 1
ATOM 651 N N . ASP A 1 80 ? -10.688 -7.364 19.216 1.00 94.94 80 ASP A N 1
ATOM 652 C CA . ASP A 1 80 ? -11.962 -7.117 18.529 1.00 94.94 80 ASP A CA 1
ATOM 653 C C . ASP A 1 80 ? -12.095 -5.636 18.137 1.00 94.94 80 ASP A C 1
ATOM 655 O O . ASP A 1 80 ? -12.990 -4.920 18.576 1.00 94.94 80 ASP A O 1
ATOM 659 N N . LYS A 1 81 ? -11.113 -5.158 17.369 1.00 96.88 81 LYS A N 1
ATOM 660 C CA . LYS A 1 81 ? -10.977 -3.772 16.918 1.00 96.88 81 LYS A CA 1
ATOM 661 C C . LYS A 1 81 ? -10.696 -3.739 15.426 1.00 96.88 81 LYS A C 1
ATOM 663 O O . LYS A 1 81 ? -10.017 -4.620 14.892 1.00 96.88 81 LYS A O 1
ATOM 668 N N . PHE A 1 82 ? -11.169 -2.691 14.770 1.00 97.56 82 PHE A N 1
ATOM 669 C CA . PHE A 1 82 ? -11.032 -2.507 13.334 1.00 97.56 82 PHE A CA 1
ATOM 670 C C . PHE A 1 82 ? -10.193 -1.276 13.029 1.00 97.56 82 PHE A C 1
ATOM 672 O O . PHE A 1 82 ? -10.478 -0.189 13.515 1.00 97.5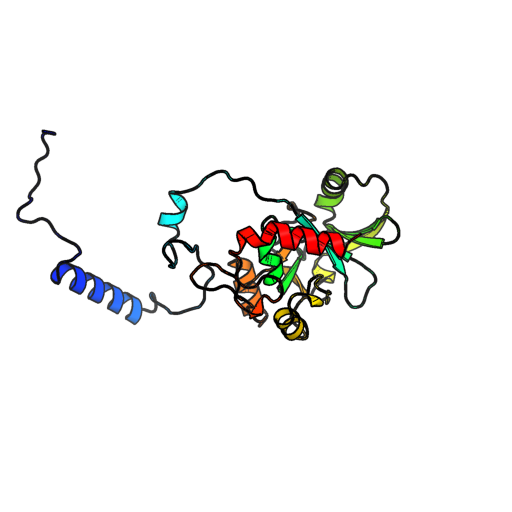6 82 PHE A O 1
ATOM 679 N N . LEU A 1 83 ? -9.172 -1.432 12.198 1.00 97.62 83 LEU A N 1
ATOM 680 C CA . LEU A 1 83 ? -8.486 -0.306 11.582 1.00 97.62 83 LEU A CA 1
ATOM 681 C C . LEU A 1 83 ? -9.344 0.175 10.419 1.00 97.62 83 LEU A C 1
ATOM 683 O O . LEU A 1 83 ? -9.719 -0.632 9.564 1.00 97.62 83 LEU A O 1
ATOM 687 N N . ILE A 1 84 ? -9.645 1.468 10.377 1.00 96.88 84 ILE A N 1
ATOM 688 C CA . ILE A 1 84 ? -10.284 2.055 9.202 1.00 96.88 84 ILE A CA 1
ATOM 689 C C . ILE A 1 84 ? -9.186 2.508 8.270 1.00 96.88 84 ILE A C 1
ATOM 691 O O . ILE A 1 84 ? -8.356 3.328 8.654 1.00 96.88 84 ILE A O 1
ATOM 695 N N . VAL A 1 85 ? -9.187 1.989 7.054 1.00 95.56 85 VAL A N 1
ATOM 696 C CA . VAL A 1 85 ? -8.164 2.283 6.060 1.00 95.56 85 VAL A CA 1
ATOM 697 C C . VAL A 1 85 ? -8.825 2.865 4.822 1.00 95.56 85 VAL A C 1
ATOM 699 O O . VAL A 1 85 ? -9.995 2.598 4.540 1.00 95.56 85 VAL A O 1
ATOM 702 N N . TRP A 1 86 ? -8.083 3.704 4.111 1.00 93.38 86 TRP A N 1
ATOM 703 C CA . TRP A 1 86 ? -8.566 4.435 2.954 1.00 93.38 86 TRP A CA 1
ATOM 704 C C . TRP A 1 86 ? -7.684 4.191 1.734 1.00 93.38 86 TRP A C 1
ATOM 706 O O . TRP A 1 86 ? -6.462 4.105 1.854 1.00 93.38 86 TRP A O 1
ATOM 716 N N . THR A 1 87 ? -8.307 4.110 0.560 1.00 91.56 87 THR A N 1
ATOM 717 C CA . THR A 1 87 ? -7.610 4.071 -0.727 1.00 91.56 87 THR A CA 1
ATOM 718 C C . THR A 1 87 ? -8.428 4.738 -1.829 1.00 91.56 87 THR A C 1
ATOM 720 O O . THR A 1 87 ? -9.662 4.688 -1.827 1.00 91.56 87 THR A O 1
ATOM 723 N N . THR A 1 88 ? -7.736 5.326 -2.804 1.00 90.38 88 THR A N 1
ATOM 724 C CA . THR A 1 88 ? -8.322 5.769 -4.080 1.00 90.38 88 THR A CA 1
ATOM 725 C C . THR A 1 88 ? -8.116 4.770 -5.215 1.00 90.38 88 THR A C 1
ATOM 727 O O . THR A 1 88 ? -8.626 4.964 -6.317 1.00 90.38 88 THR A O 1
ATOM 730 N N . MET A 1 89 ? -7.382 3.683 -4.962 1.00 92.81 89 MET A N 1
ATOM 731 C CA . MET A 1 89 ? -6.999 2.691 -5.967 1.00 92.81 89 MET A CA 1
ATOM 732 C C . MET A 1 89 ? -7.401 1.286 -5.493 1.00 92.81 89 MET A C 1
ATOM 734 O O . MET A 1 89 ? -6.528 0.510 -5.106 1.00 92.81 89 MET A O 1
ATOM 738 N N . PRO A 1 90 ? -8.700 0.927 -5.493 1.00 94.62 90 PRO A N 1
ATOM 739 C CA . PRO A 1 90 ? -9.190 -0.328 -4.917 1.00 94.62 90 PRO A CA 1
ATOM 740 C C . PRO A 1 90 ? -8.458 -1.587 -5.397 1.00 94.62 90 PRO A C 1
ATOM 742 O O . PRO A 1 90 ? -8.238 -2.489 -4.593 1.00 94.62 90 PRO A O 1
ATOM 745 N N . PHE A 1 91 ? -8.010 -1.647 -6.655 1.00 95.38 91 PHE A N 1
ATOM 746 C CA . PHE A 1 91 ? -7.221 -2.762 -7.197 1.00 95.38 91 PHE A CA 1
ATOM 747 C C . PHE A 1 91 ? -5.981 -3.112 -6.370 1.00 95.38 91 PHE A C 1
ATOM 749 O O . PHE A 1 91 ? -5.576 -4.274 -6.322 1.00 95.38 91 PHE A O 1
ATOM 756 N N . THR A 1 92 ? -5.402 -2.136 -5.674 1.00 95.75 92 THR A N 1
ATOM 757 C CA . THR A 1 92 ? -4.221 -2.334 -4.827 1.00 95.75 92 THR A CA 1
ATOM 758 C C . THR A 1 92 ? -4.506 -3.161 -3.568 1.00 95.75 92 THR A C 1
ATOM 760 O O . THR A 1 92 ? -3.564 -3.664 -2.958 1.00 95.75 92 THR A O 1
ATOM 763 N N . LEU A 1 93 ? -5.779 -3.402 -3.221 1.00 95.94 93 LEU A N 1
ATOM 764 C CA . LEU A 1 93 ? -6.178 -4.349 -2.171 1.00 95.94 93 LEU A CA 1
ATOM 765 C C . LEU A 1 93 ? -5.770 -5.793 -2.493 1.00 95.94 93 LEU A C 1
ATOM 767 O O . LEU A 1 93 ? -5.536 -6.591 -1.590 1.00 95.94 93 LEU A O 1
ATOM 771 N N . VAL A 1 94 ? -5.650 -6.149 -3.776 1.00 97.38 94 VAL A N 1
ATOM 772 C CA . VAL A 1 94 ? -5.151 -7.476 -4.189 1.00 97.38 94 VAL A CA 1
ATOM 773 C C . VAL A 1 94 ? -3.687 -7.670 -3.779 1.00 97.38 94 VAL A C 1
ATOM 775 O O . VAL A 1 94 ? -3.239 -8.791 -3.540 1.00 97.38 94 VAL A O 1
ATOM 778 N N . THR A 1 95 ? -2.949 -6.570 -3.678 1.00 96.44 95 THR A N 1
ATOM 779 C CA . THR A 1 95 ? -1.512 -6.499 -3.406 1.00 96.44 95 THR A CA 1
ATOM 780 C C . THR A 1 95 ? -1.212 -5.816 -2.069 1.00 96.44 95 THR A C 1
ATOM 782 O O . THR A 1 95 ? -0.103 -5.314 -1.865 1.00 96.44 95 THR A O 1
ATOM 785 N N . ASP A 1 96 ? -2.199 -5.737 -1.176 1.00 95.75 96 ASP A N 1
ATOM 786 C CA . ASP A 1 96 ? -2.055 -5.173 0.164 1.00 95.75 96 ASP A CA 1
ATOM 787 C C . ASP A 1 96 ? -1.126 -6.036 1.021 1.00 95.75 96 ASP A C 1
ATOM 789 O O . ASP A 1 96 ? -1.280 -7.260 1.075 1.00 95.75 96 ASP A O 1
ATOM 793 N N . ALA A 1 97 ? -0.182 -5.397 1.712 1.00 97.12 97 ALA A N 1
ATOM 794 C CA . ALA A 1 97 ? 0.799 -6.100 2.532 1.00 97.12 97 ALA A CA 1
ATOM 795 C C . ALA A 1 97 ? 0.886 -5.591 3.971 1.00 97.12 97 ALA A C 1
ATOM 797 O O . ALA A 1 97 ? 1.226 -6.372 4.861 1.00 97.12 97 ALA A O 1
ATOM 798 N N . MET A 1 98 ? 0.650 -4.303 4.217 1.00 97.88 98 MET A N 1
ATOM 799 C CA . MET A 1 98 ? 0.799 -3.683 5.537 1.00 97.88 98 MET A CA 1
ATOM 800 C C . MET A 1 98 ? -0.168 -2.505 5.686 1.00 97.88 98 MET A C 1
ATOM 802 O O . MET A 1 98 ? -0.668 -1.979 4.699 1.00 97.88 98 MET A O 1
ATOM 806 N N . VAL A 1 99 ? -0.360 -2.026 6.916 1.00 97.88 99 VAL A N 1
ATOM 807 C CA . VAL A 1 99 ? -1.054 -0.757 7.196 1.00 97.88 99 VAL A CA 1
ATOM 808 C C . VAL A 1 99 ? -0.094 0.203 7.893 1.00 97.88 99 VAL A C 1
ATOM 810 O O . VAL A 1 99 ? 0.459 -0.109 8.943 1.00 97.88 99 VAL A O 1
ATOM 813 N N . GLY A 1 100 ? 0.121 1.372 7.307 1.00 96.75 100 GLY A N 1
ATOM 814 C CA . GLY A 1 100 ? 0.958 2.435 7.839 1.00 96.75 100 GLY A CA 1
ATOM 815 C C . GLY A 1 100 ? 0.224 3.320 8.846 1.00 96.75 100 GLY A C 1
ATOM 816 O O . GLY A 1 100 ? -0.914 3.739 8.619 1.00 96.75 100 GLY A O 1
ATOM 817 N N . VAL A 1 101 ? 0.918 3.656 9.931 1.00 97.69 101 VAL A N 1
ATOM 818 C CA . VAL A 1 101 ? 0.561 4.724 10.875 1.00 97.69 101 VAL A CA 1
ATOM 819 C C . VAL A 1 101 ? 1.761 5.638 11.115 1.00 97.69 101 VAL A C 1
ATOM 821 O O . VAL A 1 101 ? 2.905 5.219 10.943 1.00 97.69 101 VAL A O 1
ATOM 824 N N . ASN A 1 102 ? 1.532 6.870 11.562 1.00 97.75 102 ASN A N 1
ATOM 825 C CA . ASN A 1 102 ? 2.619 7.771 11.931 1.00 97.75 102 ASN A CA 1
ATOM 826 C C . ASN A 1 102 ? 2.997 7.589 13.419 1.00 97.75 102 ASN A C 1
ATOM 828 O O . ASN A 1 102 ? 2.133 7.736 14.286 1.00 97.75 102 ASN A O 1
ATOM 832 N N . PRO A 1 103 ? 4.265 7.290 13.772 1.00 97.56 103 PRO A N 1
ATOM 833 C CA . PRO A 1 103 ? 4.658 6.953 15.144 1.00 97.56 103 PRO A CA 1
ATOM 834 C C . PRO A 1 103 ? 4.495 8.098 16.153 1.00 97.56 103 PRO A C 1
ATOM 836 O O . PRO A 1 103 ? 4.401 7.834 17.357 1.00 97.56 103 PRO A O 1
ATOM 839 N N . LYS A 1 104 ? 4.518 9.349 15.675 1.00 97.44 104 LYS A N 1
ATOM 840 C CA . LYS A 1 104 ? 4.494 10.570 16.497 1.00 97.44 104 LYS A CA 1
ATOM 841 C C . LYS A 1 104 ? 3.092 11.150 16.673 1.00 97.44 104 LYS A C 1
ATOM 843 O O . LYS A 1 104 ? 2.919 12.052 17.487 1.00 97.44 104 LYS A O 1
ATOM 848 N N . GLU A 1 105 ? 2.124 10.637 15.927 1.00 97.88 105 GLU A N 1
ATOM 849 C CA . GLU A 1 105 ? 0.764 11.157 15.888 1.00 97.88 105 GLU A CA 1
ATOM 850 C C . GLU A 1 105 ? -0.170 10.345 16.786 1.00 97.88 105 GLU A C 1
ATOM 852 O O . GLU A 1 105 ? 0.090 9.183 17.122 1.00 97.88 105 GLU A O 1
ATOM 857 N N . GLU A 1 106 ? -1.264 10.979 17.199 1.00 98.00 106 GLU A N 1
ATOM 858 C CA . GLU A 1 106 ? -2.269 10.362 18.059 1.00 98.00 106 GLU A CA 1
ATOM 859 C C . GLU A 1 106 ? -3.361 9.666 17.240 1.00 98.00 106 GLU A C 1
ATOM 861 O O . GLU A 1 106 ? -3.901 10.201 16.268 1.00 98.00 106 GLU A O 1
ATOM 866 N N . TYR A 1 107 ? -3.750 8.490 17.714 1.00 98.31 107 TYR A N 1
ATOM 867 C CA . TYR A 1 107 ? -4.849 7.687 17.199 1.00 98.31 107 TYR A CA 1
ATOM 868 C C . TYR A 1 107 ? -5.878 7.471 18.305 1.00 98.31 107 TYR A C 1
ATOM 870 O O . TYR A 1 107 ? -5.560 7.527 19.498 1.00 98.31 107 TYR A O 1
ATOM 878 N N . VAL A 1 108 ? -7.129 7.253 17.911 1.00 98.19 108 VAL A N 1
ATOM 879 C CA . VAL A 1 108 ? -8.249 7.063 18.834 1.00 98.19 108 VAL A CA 1
ATOM 880 C C . VAL A 1 108 ? -8.966 5.750 18.563 1.00 98.19 108 VAL A C 1
ATOM 882 O O . VAL A 1 108 ? -9.184 5.376 17.414 1.00 98.19 108 VAL A O 1
ATOM 885 N N . GLU A 1 109 ? -9.345 5.073 19.643 1.00 98.00 109 GLU A N 1
ATOM 886 C CA . GLU A 1 109 ? -10.336 4.001 19.633 1.00 98.00 109 GLU A CA 1
ATOM 887 C C . GLU A 1 109 ? -11.711 4.648 19.827 1.00 98.00 109 GLU A C 1
ATOM 889 O O . GLU A 1 109 ? -11.933 5.339 20.829 1.00 98.00 109 GLU A O 1
ATOM 894 N N . ILE A 1 110 ? -12.615 4.459 18.869 1.00 97.56 110 ILE A N 1
ATOM 895 C CA . ILE A 1 110 ? -13.985 4.968 18.917 1.00 97.56 110 ILE A CA 1
ATOM 896 C C . ILE A 1 110 ? -14.980 3.811 18.894 1.00 97.56 110 ILE A C 1
ATOM 898 O O . ILE A 1 110 ? -14.844 2.895 18.092 1.00 97.56 110 ILE A O 1
ATOM 902 N N . ALA A 1 111 ? -15.990 3.863 19.755 1.00 97.06 111 ALA A N 1
ATOM 903 C CA . ALA A 1 111 ? -17.127 2.957 19.698 1.00 97.06 111 ALA A CA 1
ATOM 904 C C . ALA A 1 111 ? -18.154 3.484 18.686 1.00 97.06 111 ALA A C 1
ATOM 906 O O . ALA A 1 111 ? -18.628 4.615 18.839 1.00 97.06 111 ALA A O 1
ATOM 907 N N . VAL A 1 112 ? -18.493 2.662 17.692 1.00 94.06 112 VAL A N 1
ATOM 908 C CA . VAL A 1 112 ? -19.467 2.934 16.623 1.00 94.06 112 VAL A CA 1
ATOM 909 C C . VAL A 1 112 ? -20.301 1.672 16.418 1.00 94.06 112 VAL A C 1
ATOM 911 O O . VAL A 1 112 ? -19.745 0.613 16.153 1.00 94.06 112 VAL A O 1
ATOM 914 N N . ASP A 1 113 ? -21.622 1.754 16.600 1.00 89.38 113 ASP A N 1
ATOM 915 C CA . ASP A 1 113 ? -22.564 0.638 16.384 1.00 89.38 113 ASP A CA 1
ATOM 916 C C . ASP A 1 113 ? -22.181 -0.704 17.051 1.00 89.38 113 ASP A C 1
ATOM 918 O O . ASP A 1 113 ? -22.524 -1.788 16.583 1.00 89.38 113 ASP A O 1
ATOM 922 N N . GLY A 1 114 ? -21.491 -0.641 18.196 1.00 90.75 114 GLY A N 1
ATOM 923 C CA . GLY A 1 114 ? -21.039 -1.820 18.945 1.00 90.75 114 GLY A CA 1
ATOM 924 C C . GLY A 1 114 ? -19.692 -2.398 18.496 1.00 90.75 114 GLY A C 1
ATOM 925 O O . GLY A 1 114 ? -19.240 -3.376 19.085 1.00 90.75 114 GLY A O 1
ATOM 926 N N . GLU A 1 115 ? -19.035 -1.787 17.512 1.00 95.38 115 GLU A N 1
ATOM 927 C CA . GLU A 1 115 ? -17.656 -2.065 17.116 1.00 95.38 115 GLU A CA 1
ATOM 928 C C . GLU A 1 115 ? -16.701 -0.996 17.665 1.00 95.38 115 GLU A C 1
ATOM 930 O O . GLU A 1 115 ? -17.087 0.155 17.877 1.00 95.38 115 GLU A O 1
ATOM 935 N N . THR A 1 116 ? -15.428 -1.356 17.836 1.00 97.50 116 THR A N 1
ATOM 936 C CA . THR A 1 116 ? -14.363 -0.395 18.146 1.00 97.50 116 THR A CA 1
ATOM 937 C C . THR A 1 116 ? -13.524 -0.138 16.897 1.00 97.50 116 THR A C 1
ATOM 939 O O . THR A 1 116 ? -12.870 -1.046 16.376 1.00 97.50 116 THR A O 1
ATOM 942 N N . TRP A 1 117 ? -13.525 1.100 16.413 1.00 97.56 117 TRP A N 1
ATOM 943 C CA . TRP A 1 117 ? -12.746 1.538 15.259 1.00 97.56 117 TRP A CA 1
ATOM 944 C C . TRP A 1 117 ? -11.506 2.309 15.702 1.00 97.56 117 TRP A C 1
ATOM 946 O O . TRP A 1 117 ? -11.542 3.065 16.669 1.00 97.56 117 TRP A O 1
ATOM 956 N N . ILE A 1 118 ? -10.410 2.135 14.974 1.00 98.06 118 ILE A N 1
ATOM 957 C CA . ILE A 1 118 ? -9.164 2.871 15.148 1.00 98.06 118 ILE A CA 1
ATOM 958 C C . ILE A 1 118 ? -9.010 3.824 13.969 1.00 98.06 118 ILE A C 1
ATOM 960 O O . ILE A 1 118 ? -8.948 3.391 12.815 1.00 98.06 118 ILE A O 1
ATOM 964 N N . VAL A 1 119 ? -8.924 5.114 14.284 1.00 97.62 119 VAL A N 1
ATOM 965 C CA . VAL A 1 119 ? -8.747 6.206 13.319 1.00 97.62 119 VAL A CA 1
ATOM 966 C C . VAL A 1 119 ? -7.725 7.218 13.833 1.00 97.62 119 VAL A C 1
ATOM 968 O O . VAL A 1 119 ? -7.477 7.320 15.038 1.00 97.62 119 VAL A O 1
ATOM 971 N N . GLY A 1 120 ? -7.111 7.971 12.924 1.00 97.50 120 GLY A N 1
ATOM 972 C CA . GLY A 1 120 ? -6.240 9.089 13.268 1.00 97.50 120 GLY A CA 1
ATOM 973 C C . GLY A 1 120 ? -7.034 10.193 13.961 1.00 97.50 120 GLY A C 1
ATOM 974 O O . GLY A 1 120 ? -8.081 10.623 13.472 1.00 97.50 120 GLY A O 1
ATOM 975 N N . LYS A 1 121 ? -6.535 10.683 15.099 1.00 97.06 121 LYS A N 1
ATOM 976 C CA . LYS A 1 121 ? -7.235 11.694 15.904 1.00 97.06 121 LYS A CA 1
ATOM 977 C C . LYS A 1 121 ? -7.468 12.988 15.123 1.00 97.06 121 LYS A C 1
ATOM 979 O O . LYS A 1 121 ? -8.549 13.560 15.211 1.00 97.06 121 LYS A O 1
ATOM 984 N N . THR A 1 122 ? -6.478 13.410 14.336 1.00 95.31 122 THR A N 1
ATOM 985 C CA . THR A 1 122 ? -6.528 14.616 13.492 1.00 95.31 122 THR A CA 1
ATOM 986 C C . THR A 1 122 ? -7.659 14.563 12.468 1.00 95.31 122 THR A C 1
ATOM 988 O O . THR A 1 122 ? -8.280 15.583 12.185 1.00 95.31 122 THR A O 1
ATOM 991 N N . ARG A 1 123 ? -7.957 13.371 11.939 1.00 94.38 123 ARG A N 1
ATOM 992 C CA . ARG A 1 123 ? -8.951 13.166 10.880 1.00 94.38 123 ARG A CA 1
ATOM 993 C C . ARG A 1 123 ? -10.319 12.736 11.369 1.00 94.38 123 ARG A C 1
ATOM 995 O O . ARG A 1 123 ? -11.238 12.706 10.562 1.00 94.38 123 ARG A O 1
ATOM 1002 N N . LEU A 1 124 ? -10.470 12.454 12.661 1.00 94.50 124 LEU A N 1
ATOM 1003 C CA . LEU A 1 124 ? -11.696 11.910 13.238 1.00 94.50 124 LEU A CA 1
ATOM 1004 C C . LEU A 1 124 ? -12.946 12.706 12.841 1.00 94.50 124 LEU A C 1
ATOM 1006 O O . LEU A 1 124 ? -13.864 12.128 12.276 1.00 94.50 124 LEU A O 1
ATOM 1010 N N . GLU A 1 125 ? -12.992 14.014 13.109 1.00 93.31 125 GLU A N 1
ATOM 1011 C CA . GLU A 1 125 ? -14.204 14.813 12.861 1.00 93.31 125 GLU A CA 1
ATOM 1012 C C . GLU A 1 125 ? -14.589 14.837 11.376 1.00 93.31 125 GLU A C 1
ATOM 1014 O O . GLU A 1 125 ? -15.752 14.648 11.023 1.00 93.31 125 GLU A O 1
ATOM 1019 N N . GLU A 1 126 ? -13.616 15.048 10.489 1.00 93.56 126 GLU A N 1
ATOM 1020 C CA . GLU A 1 126 ? -13.867 15.116 9.049 1.00 93.56 126 GLU A CA 1
ATOM 1021 C C . GLU A 1 126 ? -14.239 13.744 8.478 1.00 93.56 126 GLU A C 1
ATOM 1023 O O . GLU A 1 126 ? -15.224 13.635 7.751 1.00 93.56 126 GLU A O 1
ATOM 1028 N N . PHE A 1 127 ? -13.539 12.686 8.899 1.00 94.12 127 PHE A N 1
ATOM 1029 C CA . PHE A 1 127 ? -13.863 11.307 8.548 1.00 94.12 127 PHE A CA 1
ATOM 1030 C C . PHE A 1 127 ? -15.300 10.945 8.949 1.00 94.12 127 PHE A C 1
ATOM 1032 O O . PHE A 1 127 ? -16.057 10.464 8.109 1.00 94.12 127 PHE A O 1
ATOM 1039 N N . MET A 1 128 ? -15.711 11.225 10.191 1.00 94.12 128 MET A N 1
ATOM 1040 C CA . MET A 1 128 ? -17.063 10.902 10.670 1.00 94.12 128 MET A CA 1
ATOM 1041 C C . MET A 1 128 ? -18.151 11.661 9.899 1.00 94.12 128 MET A C 1
ATOM 1043 O O . MET A 1 128 ? -19.198 11.090 9.584 1.00 94.12 128 MET A O 1
ATOM 1047 N N . ASN A 1 129 ? -17.882 12.911 9.507 1.00 93.00 129 ASN A N 1
ATOM 1048 C CA . ASN A 1 129 ? -18.766 13.676 8.626 1.00 93.00 129 ASN A CA 1
ATOM 1049 C C . ASN A 1 129 ? -18.852 13.073 7.212 1.00 93.00 129 ASN A C 1
ATOM 1051 O O . ASN A 1 129 ? -19.944 12.999 6.644 1.00 93.00 129 ASN A O 1
ATOM 1055 N N . GLU A 1 130 ? -17.729 12.622 6.643 1.00 91.50 130 GLU A N 1
ATOM 1056 C CA . GLU A 1 130 ? -17.686 11.968 5.328 1.00 91.50 130 GLU A CA 1
ATOM 1057 C C . GLU A 1 130 ? -18.497 10.665 5.311 1.00 91.50 130 GLU A C 1
ATOM 1059 O O . GLU A 1 130 ? -19.284 10.440 4.384 1.00 91.50 130 GLU A O 1
ATOM 1064 N N . VAL A 1 131 ? -18.352 9.832 6.350 1.00 90.88 131 VAL A N 1
ATOM 1065 C CA . VAL A 1 131 ? -19.101 8.568 6.481 1.00 90.88 131 VAL A CA 1
ATOM 1066 C C . VAL A 1 131 ? -20.510 8.743 7.056 1.00 90.88 131 VAL A C 1
ATOM 1068 O O . VAL A 1 131 ? -21.281 7.786 7.064 1.00 90.88 131 VAL A O 1
ATOM 1071 N N . LYS A 1 132 ? -20.883 9.968 7.454 1.00 92.69 132 LYS A N 1
ATOM 1072 C CA . LYS A 1 132 ? -22.204 10.350 7.991 1.00 92.69 132 LYS A CA 1
ATOM 1073 C C . LYS A 1 132 ? -22.600 9.582 9.253 1.00 92.69 132 LYS A C 1
ATOM 1075 O O . LYS A 1 132 ? -23.748 9.162 9.392 1.00 92.69 132 LYS A O 1
ATOM 1080 N N . ILE A 1 13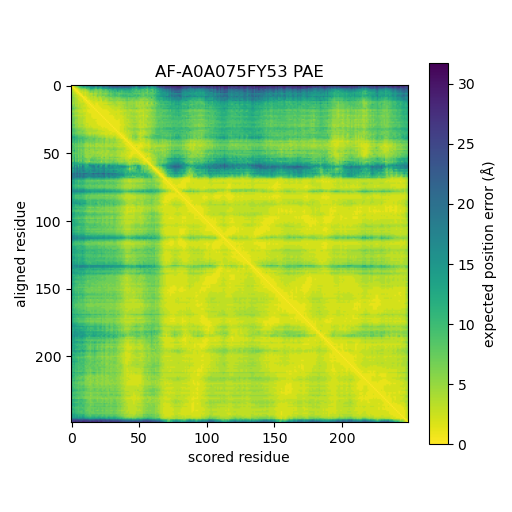3 ? -21.650 9.417 10.168 1.00 92.88 133 ILE A N 1
ATOM 1081 C CA . ILE A 1 133 ? -21.883 8.792 11.471 1.00 92.88 133 ILE A CA 1
ATOM 1082 C C . ILE A 1 133 ? -21.833 9.882 12.537 1.00 92.88 133 ILE A C 1
ATOM 1084 O O . ILE A 1 133 ? -20.783 10.466 12.794 1.00 92.88 133 ILE A O 1
ATOM 1088 N N . GLU A 1 134 ? -22.985 10.166 13.138 1.00 90.06 134 GLU A N 1
ATOM 1089 C CA . GLU A 1 134 ? -23.127 11.221 14.150 1.00 90.06 134 GLU A CA 1
ATOM 1090 C C . GLU A 1 134 ? -22.837 10.702 15.566 1.00 90.06 134 GLU A C 1
ATOM 1092 O O . GLU A 1 134 ? -22.236 11.406 16.377 1.00 90.06 134 GLU A O 1
ATOM 1097 N N . ASP A 1 135 ? -23.217 9.453 15.849 1.00 91.94 135 ASP A N 1
ATOM 1098 C CA . ASP A 1 135 ? -23.093 8.845 17.170 1.00 91.94 135 ASP A CA 1
ATOM 1099 C C . ASP A 1 135 ? -21.827 7.989 17.267 1.00 91.94 135 ASP A C 1
ATOM 1101 O O . ASP A 1 135 ? -21.768 6.852 16.800 1.00 91.94 135 ASP A O 1
ATOM 1105 N N . TYR A 1 136 ? -20.806 8.531 17.927 1.00 95.44 136 TYR A N 1
ATOM 1106 C CA . TYR A 1 136 ? -19.607 7.789 18.298 1.00 95.44 136 TYR A CA 1
ATOM 1107 C C . TYR A 1 136 ? -19.067 8.251 19.645 1.00 95.44 136 TYR A C 1
ATOM 1109 O O . TYR A 1 136 ? -19.313 9.370 20.104 1.00 95.44 136 TYR A O 1
ATOM 1117 N N . LYS A 1 137 ? -18.293 7.384 20.295 1.00 95.94 137 LYS A N 1
ATOM 1118 C CA . LYS A 1 137 ? -17.661 7.702 21.576 1.00 95.94 137 LYS A CA 1
ATOM 1119 C C . LYS A 1 137 ? -16.185 7.357 21.544 1.00 95.94 137 LYS A C 1
ATOM 1121 O O . LYS A 1 137 ? -15.833 6.209 21.319 1.00 95.94 137 LYS A O 1
ATOM 1126 N N . ILE A 1 138 ? -15.333 8.329 21.859 1.00 97.44 138 ILE A N 1
ATOM 1127 C CA . ILE A 1 138 ? -13.904 8.082 22.071 1.00 97.44 138 ILE A CA 1
ATOM 1128 C C . ILE A 1 138 ? -13.727 7.291 23.372 1.00 97.44 138 ILE A C 1
ATOM 1130 O O . ILE A 1 138 ? -14.139 7.738 24.446 1.00 97.44 138 ILE A O 1
ATOM 1134 N N . GLU A 1 139 ? -13.118 6.114 23.270 1.00 96.75 139 GLU A N 1
ATOM 1135 C CA . GLU A 1 139 ? -12.846 5.220 24.397 1.00 96.75 139 GLU A CA 1
ATOM 1136 C C . GLU A 1 139 ? -11.410 5.362 24.898 1.00 96.75 139 GLU A C 1
ATOM 1138 O O . GLU A 1 139 ? -11.165 5.358 26.107 1.00 96.75 139 GLU A O 1
ATO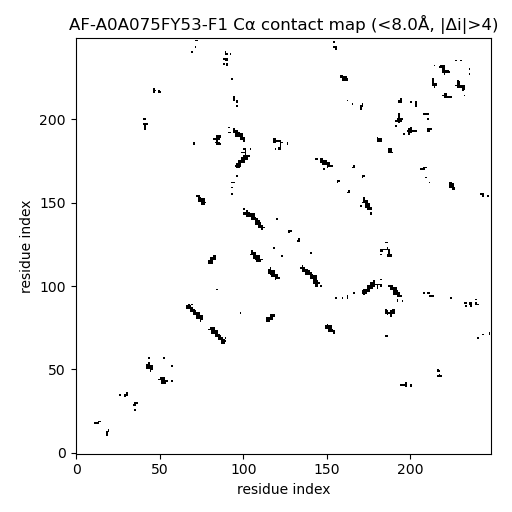M 1143 N N . LYS A 1 140 ? -10.459 5.518 23.970 1.00 97.19 140 LYS A N 1
ATOM 1144 C CA . LYS A 1 140 ? -9.027 5.592 24.268 1.00 97.19 140 LYS A CA 1
ATOM 1145 C C . LYS A 1 140 ? -8.295 6.441 23.229 1.00 97.19 140 LYS A C 1
ATOM 1147 O O . LYS A 1 140 ? -8.654 6.430 22.057 1.00 97.19 140 LYS A O 1
ATOM 1152 N N . THR A 1 141 ? -7.230 7.112 23.661 1.00 98.12 141 THR A N 1
ATOM 1153 C CA . THR A 1 141 ? -6.238 7.767 22.793 1.00 98.12 141 THR A CA 1
ATOM 1154 C C . THR A 1 141 ? -4.873 7.139 23.043 1.00 98.12 141 THR A C 1
ATOM 1156 O O . THR A 1 141 ? -4.550 6.815 24.188 1.00 98.12 141 THR A O 1
ATOM 1159 N N . PHE A 1 142 ? -4.089 6.949 21.988 1.00 98.19 142 PHE A N 1
ATOM 1160 C CA . PHE A 1 142 ? -2.774 6.313 22.044 1.00 98.19 142 PHE A CA 1
ATOM 1161 C C . PHE A 1 142 ? -1.870 6.838 20.916 1.00 98.19 142 PHE A C 1
ATOM 1163 O O . PHE A 1 142 ? -2.353 7.485 19.984 1.00 98.19 142 PHE A O 1
ATOM 1170 N N . LEU A 1 143 ? -0.559 6.598 20.998 1.00 98.25 143 LEU A N 1
ATOM 1171 C CA . LEU A 1 143 ? 0.384 7.011 19.947 1.00 98.25 143 LEU A CA 1
ATOM 1172 C C . LEU A 1 143 ? 0.479 5.958 18.843 1.00 98.25 143 LEU A C 1
ATOM 1174 O O . LEU A 1 143 ? 0.481 4.762 19.128 1.00 98.25 143 LEU A O 1
ATOM 1178 N N . GLY A 1 144 ? 0.664 6.377 17.587 1.00 97.50 144 GLY A N 1
ATOM 1179 C CA . GLY A 1 144 ? 0.809 5.445 16.460 1.00 97.50 144 GLY A CA 1
ATOM 1180 C C . GLY A 1 144 ? 1.966 4.452 16.627 1.00 97.50 144 GLY A C 1
ATOM 1181 O O . GLY A 1 144 ? 1.889 3.323 16.152 1.00 97.50 144 GLY A O 1
ATOM 1182 N N . SER A 1 145 ? 3.001 4.810 17.392 1.00 97.88 145 SER A N 1
ATOM 1183 C CA . SER A 1 145 ? 4.094 3.895 17.755 1.00 97.88 145 SER A CA 1
ATOM 1184 C C . SER A 1 145 ? 3.637 2.647 18.524 1.00 97.88 145 SER A C 1
ATOM 1186 O O . SER A 1 145 ? 4.302 1.617 18.450 1.00 97.88 145 SER A O 1
ATOM 1188 N N . GLU A 1 146 ? 2.487 2.688 19.203 1.00 97.94 146 GLU A N 1
ATOM 1189 C CA . GLU A 1 146 ? 1.893 1.530 19.887 1.00 97.94 146 GLU A CA 1
ATOM 1190 C C . GLU A 1 146 ? 1.267 0.510 18.917 1.00 97.94 146 GLU A C 1
ATOM 1192 O O . GLU A 1 146 ? 0.921 -0.599 19.330 1.00 97.94 146 GLU A O 1
ATOM 1197 N N . MET A 1 147 ? 1.110 0.858 17.635 1.00 97.44 147 MET A N 1
ATOM 1198 C CA . MET A 1 147 ? 0.601 -0.054 16.608 1.00 97.44 147 MET A CA 1
ATOM 1199 C C . MET A 1 147 ? 1.704 -0.845 15.916 1.00 97.44 147 MET A C 1
ATOM 1201 O O . MET A 1 147 ? 1.382 -1.719 15.126 1.00 97.44 147 MET A O 1
ATOM 1205 N N . GLU A 1 148 ? 2.984 -0.582 16.158 1.00 97.56 148 GLU A N 1
ATOM 1206 C CA . GLU A 1 148 ? 4.060 -1.290 15.459 1.00 97.56 148 GLU A CA 1
ATOM 1207 C C . GLU A 1 148 ? 3.923 -2.821 15.604 1.00 97.56 148 GLU A C 1
ATOM 1209 O O . GLU A 1 148 ? 3.916 -3.364 16.709 1.00 97.56 148 GLU A O 1
ATOM 1214 N N . GLY A 1 149 ? 3.822 -3.522 14.471 1.00 96.88 149 GLY A N 1
ATOM 1215 C CA . GLY A 1 149 ? 3.835 -4.982 14.402 1.00 96.88 149 GLY A CA 1
ATOM 1216 C C . GLY A 1 149 ? 2.520 -5.691 14.738 1.00 96.88 149 GLY A C 1
ATOM 1217 O O . GLY A 1 149 ? 2.513 -6.922 14.778 1.00 96.88 149 GLY A O 1
ATOM 1218 N N . LYS A 1 150 ? 1.402 -4.985 14.960 1.00 97.75 150 LYS A N 1
ATOM 1219 C CA . LYS A 1 150 ? 0.113 -5.660 15.193 1.00 97.75 150 LYS A CA 1
ATOM 1220 C C . LYS A 1 150 ? -0.389 -6.334 13.916 1.00 97.75 150 LYS A C 1
ATOM 1222 O O . LYS A 1 150 ? -0.494 -5.707 12.866 1.00 97.75 150 LYS A O 1
ATOM 1227 N N . LYS A 1 151 ? -0.748 -7.613 14.012 1.00 97.88 151 LYS A N 1
ATOM 1228 C CA . LYS A 1 151 ? -1.377 -8.368 12.920 1.00 97.88 151 LYS A CA 1
ATOM 1229 C C . LYS A 1 151 ? -2.813 -7.901 12.683 1.00 97.88 151 LYS A C 1
ATOM 1231 O O . LYS A 1 151 ? -3.574 -7.730 13.637 1.00 97.88 151 LYS A O 1
ATOM 1236 N N . TYR A 1 152 ? -3.203 -7.802 11.418 1.00 97.88 152 TYR A N 1
ATOM 1237 C CA . TYR A 1 152 ? -4.591 -7.651 10.994 1.00 97.88 152 TYR A CA 1
ATOM 1238 C C . TYR A 1 152 ? -4.989 -8.743 9.999 1.00 97.88 152 TYR A C 1
ATOM 1240 O O . TYR A 1 152 ? -4.154 -9.446 9.431 1.00 97.88 152 TYR A O 1
ATOM 1248 N N . ILE A 1 153 ? -6.294 -8.900 9.809 1.00 96.69 153 ILE A N 1
ATOM 1249 C CA . ILE A 1 153 ? -6.892 -9.847 8.878 1.00 96.69 153 ILE A CA 1
ATOM 1250 C C . ILE A 1 153 ? -7.374 -9.060 7.665 1.00 96.69 153 ILE A C 1
ATOM 1252 O O . ILE A 1 153 ? -8.267 -8.216 7.772 1.00 96.69 153 ILE A O 1
ATOM 1256 N N . HIS A 1 154 ? -6.781 -9.345 6.509 1.00 96.19 154 HIS A N 1
ATOM 1257 C CA . HIS A 1 154 ? -7.220 -8.766 5.250 1.00 96.19 154 HIS A CA 1
ATOM 1258 C C . HIS A 1 154 ? -8.608 -9.320 4.854 1.00 96.19 154 HIS A C 1
ATOM 1260 O O . HIS A 1 154 ? -8.850 -10.523 4.979 1.00 96.19 154 HIS A O 1
ATOM 1266 N N . PRO A 1 155 ? -9.545 -8.487 4.367 1.00 95.38 155 PRO A N 1
ATOM 1267 C CA . PRO A 1 155 ? -10.928 -8.908 4.133 1.00 95.38 155 PRO A CA 1
ATOM 1268 C C . PRO A 1 155 ? -11.088 -9.896 2.970 1.00 95.38 155 PRO A C 1
ATOM 1270 O O . PRO A 1 155 ? -12.030 -10.681 2.963 1.00 95.38 155 PRO A O 1
ATOM 1273 N N . LEU A 1 156 ? -10.177 -9.885 1.992 1.00 95.94 156 LEU A N 1
ATOM 1274 C CA . LEU A 1 156 ? -10.310 -10.664 0.750 1.00 95.94 156 LEU A CA 1
ATOM 1275 C C . LEU A 1 156 ? -9.479 -11.959 0.721 1.00 95.94 156 LEU A C 1
ATOM 1277 O O . LEU A 1 156 ? -9.243 -12.511 -0.352 1.00 95.94 156 LEU A O 1
ATOM 1281 N N . LEU A 1 157 ? -8.988 -12.447 1.866 1.00 95.94 157 LEU A N 1
ATOM 1282 C CA . LEU A 1 157 ? -8.108 -13.628 1.898 1.00 95.94 157 LEU A CA 1
ATOM 1283 C C . LEU A 1 157 ? -8.765 -14.897 1.329 1.00 95.94 157 LEU A C 1
ATOM 1285 O O . LEU A 1 157 ? -8.105 -15.703 0.682 1.00 95.94 157 LEU A O 1
ATOM 1289 N N . ASP A 1 158 ? -10.064 -15.078 1.535 1.00 96.19 158 ASP A N 1
ATOM 1290 C CA . ASP A 1 158 ? -10.839 -16.193 0.983 1.00 96.19 158 ASP A CA 1
ATOM 1291 C C . ASP A 1 158 ? -11.046 -16.100 -0.537 1.00 96.19 158 ASP A C 1
ATOM 1293 O O . ASP A 1 158 ? -11.255 -17.122 -1.189 1.00 96.19 158 ASP A O 1
ATOM 1297 N N . GLU A 1 159 ? -10.944 -14.902 -1.114 1.00 96.75 159 GLU A N 1
ATOM 1298 C CA . GLU A 1 159 ? -11.088 -14.675 -2.557 1.00 96.75 159 GLU A CA 1
ATOM 1299 C C . GLU A 1 159 ? -9.752 -14.721 -3.312 1.00 96.75 159 GLU A C 1
ATOM 1301 O O . GLU A 1 159 ? -9.735 -14.899 -4.536 1.00 96.75 159 GLU A O 1
ATOM 1306 N N . ILE A 1 160 ? -8.636 -14.568 -2.588 1.00 97.69 160 ILE A N 1
ATOM 1307 C CA . ILE A 1 160 ? -7.276 -14.488 -3.131 1.00 97.69 160 ILE A CA 1
ATOM 1308 C C . ILE A 1 160 ? -6.383 -15.512 -2.403 1.00 97.69 160 ILE A C 1
ATOM 1310 O O . ILE A 1 160 ? -5.624 -15.156 -1.494 1.00 97.69 160 ILE A O 1
ATOM 1314 N N . PRO A 1 161 ? -6.434 -16.803 -2.791 1.00 97.56 161 PRO A N 1
ATOM 1315 C CA . PRO A 1 161 ? -5.736 -17.873 -2.078 1.00 97.56 161 PRO A CA 1
ATOM 1316 C C . PRO A 1 161 ? -4.228 -17.650 -1.949 1.00 97.56 161 PRO A C 1
ATOM 1318 O O . PRO A 1 161 ? -3.652 -17.948 -0.904 1.00 97.56 161 PRO A O 1
ATOM 1321 N N . LYS A 1 162 ? -3.582 -17.084 -2.979 1.00 97.69 162 LYS A N 1
ATOM 1322 C CA . LYS A 1 162 ? -2.143 -16.807 -2.944 1.00 97.69 162 LYS A CA 1
ATOM 1323 C C . LYS A 1 162 ? -1.788 -15.748 -1.902 1.00 97.69 162 LYS A C 1
ATOM 1325 O O . LYS A 1 162 ? -0.850 -15.942 -1.131 1.00 97.69 162 LYS A O 1
ATOM 1330 N N . LEU A 1 163 ? -2.581 -14.681 -1.815 1.00 97.56 163 LEU A N 1
ATOM 1331 C CA . LEU A 1 163 ? -2.439 -13.665 -0.774 1.00 97.56 163 LEU A CA 1
ATOM 1332 C C . LEU A 1 163 ? -2.659 -14.270 0.620 1.00 97.56 163 LEU A C 1
ATOM 1334 O O . LEU A 1 163 ? -1.911 -13.963 1.543 1.00 97.56 163 LEU A O 1
ATOM 1338 N N . ALA A 1 164 ? -3.617 -15.190 0.774 1.00 97.50 164 ALA A N 1
ATOM 1339 C CA . ALA A 1 164 ? -3.831 -15.909 2.032 1.00 97.50 164 ALA A CA 1
ATOM 1340 C C . ALA A 1 164 ? -2.664 -16.818 2.432 1.00 97.50 164 ALA A C 1
ATOM 1342 O O . ALA A 1 164 ? -2.404 -16.986 3.623 1.00 97.50 164 ALA A O 1
ATOM 1343 N N . GLU A 1 165 ? -1.936 -17.401 1.478 1.00 97.69 165 GLU A N 1
ATOM 1344 C CA . GLU A 1 165 ? -0.689 -18.110 1.781 1.00 97.69 165 GLU A CA 1
ATOM 1345 C C . GLU A 1 165 ? 0.394 -17.158 2.288 1.00 97.69 165 GLU A C 1
ATOM 1347 O O . GLU A 1 165 ? 1.048 -17.458 3.286 1.00 97.69 165 GLU A O 1
ATOM 1352 N N . ILE A 1 166 ? 0.563 -16.010 1.629 1.00 97.25 166 ILE A N 1
ATOM 1353 C CA . ILE A 1 166 ? 1.577 -15.009 1.984 1.00 97.25 166 ILE A CA 1
ATOM 1354 C C . ILE A 1 166 ? 1.256 -14.365 3.341 1.00 97.25 166 ILE A C 1
ATOM 1356 O O . ILE A 1 166 ? 2.148 -14.212 4.170 1.00 97.25 166 ILE A O 1
ATOM 1360 N N . SER A 1 167 ? -0.022 -14.098 3.619 1.00 97.00 167 SER A N 1
ATOM 1361 C CA . SER A 1 167 ? -0.525 -13.543 4.885 1.00 97.00 167 SER A CA 1
ATOM 1362 C C . SER A 1 167 ? -0.163 -14.381 6.121 1.00 97.00 167 SER A C 1
ATOM 1364 O O . SER A 1 167 ? -0.106 -13.864 7.237 1.00 97.00 167 SER A O 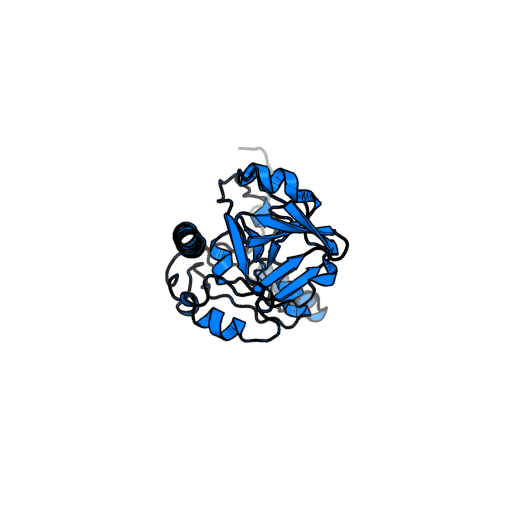1
ATOM 1366 N N . LYS A 1 168 ? 0.157 -15.671 5.948 1.00 96.62 168 LYS A N 1
ATOM 1367 C CA . LYS A 1 168 ? 0.635 -16.537 7.041 1.00 96.62 168 LYS A CA 1
ATOM 1368 C C . LYS A 1 168 ? 2.047 -16.193 7.519 1.00 96.62 168 LYS A C 1
ATOM 1370 O O . LYS A 1 168 ? 2.432 -16.655 8.586 1.00 96.62 168 LYS A O 1
ATOM 1375 N N . GLN A 1 169 ? 2.824 -15.428 6.751 1.00 97.19 169 GLN A N 1
ATOM 1376 C CA . GLN A 1 169 ? 4.137 -14.948 7.184 1.00 97.19 169 GLN A CA 1
ATOM 1377 C C . GLN A 1 169 ? 3.976 -13.959 8.345 1.00 97.19 169 GLN A C 1
ATOM 1379 O O . GLN A 1 169 ? 3.074 -13.120 8.329 1.00 97.19 169 GLN A O 1
ATOM 1384 N N . ASP A 1 170 ? 4.859 -14.024 9.341 1.00 95.56 170 ASP A N 1
ATOM 1385 C CA . ASP A 1 170 ? 4.750 -13.205 10.559 1.00 95.56 170 ASP A CA 1
ATOM 1386 C C . ASP A 1 170 ? 4.818 -11.696 10.279 1.00 95.56 170 ASP A C 1
ATOM 1388 O O . ASP A 1 170 ? 4.189 -10.906 10.975 1.00 95.56 170 ASP A O 1
ATOM 1392 N N . ASN A 1 171 ? 5.539 -11.293 9.231 1.00 96.38 171 ASN A N 1
ATOM 1393 C CA . ASN A 1 171 ? 5.746 -9.898 8.846 1.00 96.38 171 ASN A CA 1
ATOM 1394 C C . ASN A 1 171 ? 4.799 -9.398 7.739 1.00 96.38 171 ASN A C 1
ATOM 1396 O O . ASN A 1 171 ? 5.085 -8.378 7.119 1.00 96.38 171 ASN A O 1
ATOM 1400 N N . TYR A 1 172 ? 3.701 -10.105 7.467 1.00 97.69 172 TYR A N 1
ATOM 1401 C CA . TYR A 1 172 ? 2.719 -9.740 6.439 1.00 97.69 172 TYR A CA 1
ATOM 1402 C C . TYR A 1 172 ? 1.358 -9.417 7.052 1.00 97.69 172 TYR A C 1
ATOM 1404 O O . TYR A 1 172 ? 1.006 -10.004 8.070 1.00 97.69 172 TYR A O 1
ATOM 1412 N N . HIS A 1 173 ? 0.578 -8.519 6.453 1.00 98.00 173 HIS A N 1
ATOM 1413 C CA . HIS A 1 173 ? -0.658 -7.978 7.041 1.00 98.00 173 HIS A CA 1
ATOM 1414 C C . HIS A 1 173 ? -0.451 -7.543 8.493 1.00 98.00 173 HIS A C 1
ATOM 1416 O O . HIS A 1 173 ? -1.137 -7.978 9.419 1.00 98.00 173 HIS A O 1
ATOM 1422 N N . ILE A 1 174 ? 0.565 -6.702 8.677 1.00 97.62 174 ILE A N 1
ATOM 1423 C CA . ILE A 1 174 ? 0.911 -6.074 9.949 1.00 97.62 174 ILE A CA 1
ATOM 1424 C C . ILE A 1 174 ? 0.816 -4.559 9.834 1.00 97.62 174 ILE A C 1
ATOM 1426 O O . ILE A 1 174 ? 0.988 -3.985 8.757 1.00 97.62 174 ILE A O 1
ATOM 1430 N N . THR A 1 175 ? 0.591 -3.896 10.955 1.00 97.94 175 THR A N 1
ATOM 1431 C CA . THR A 1 175 ? 0.752 -2.451 11.049 1.00 97.94 175 THR A CA 1
ATOM 1432 C C . THR A 1 175 ? 2.224 -2.069 11.183 1.00 97.94 175 THR A C 1
ATOM 1434 O O . THR A 1 175 ? 2.999 -2.742 11.867 1.00 97.94 175 THR A O 1
ATOM 1437 N N . VAL A 1 176 ? 2.615 -0.974 10.537 1.00 97.69 176 VAL A N 1
ATOM 1438 C CA . VAL A 1 176 ? 3.967 -0.409 10.588 1.00 97.69 176 VAL A CA 1
ATOM 1439 C C . VAL A 1 176 ? 3.895 1.076 10.911 1.00 97.69 176 VAL A C 1
ATOM 1441 O O . VAL A 1 176 ? 3.080 1.809 10.356 1.00 97.69 176 VAL A O 1
ATOM 1444 N N . ALA A 1 177 ? 4.748 1.523 11.820 1.00 96.75 177 ALA A N 1
ATOM 1445 C CA . ALA A 1 177 ? 4.853 2.906 12.231 1.00 96.75 177 ALA A CA 1
ATOM 1446 C C . ALA A 1 177 ? 5.991 3.583 11.456 1.00 96.75 177 ALA A C 1
ATOM 1448 O O . ALA A 1 177 ? 7.171 3.294 11.670 1.00 96.75 177 ALA A O 1
ATOM 1449 N N . GLU A 1 178 ? 5.643 4.477 10.534 1.00 95.50 178 GLU A N 1
ATOM 1450 C CA . GLU A 1 178 ? 6.592 5.150 9.649 1.00 95.50 178 GLU A CA 1
ATOM 1451 C C . GLU A 1 178 ? 6.259 6.647 9.512 1.00 95.50 178 GLU A C 1
ATOM 1453 O O . GLU A 1 178 ? 5.102 7.052 9.433 1.00 95.50 178 GLU A O 1
ATOM 1458 N N . ASP A 1 179 ? 7.293 7.491 9.479 1.00 93.75 179 ASP A N 1
ATOM 1459 C CA . ASP A 1 179 ? 7.156 8.956 9.553 1.00 93.75 179 ASP A CA 1
ATOM 1460 C C . ASP A 1 179 ? 6.527 9.603 8.301 1.00 93.75 179 ASP A C 1
ATOM 1462 O O . ASP A 1 179 ? 6.077 10.744 8.377 1.00 93.75 179 ASP A O 1
ATOM 1466 N N . PHE A 1 180 ? 6.522 8.915 7.152 1.00 91.25 180 PHE A N 1
ATOM 1467 C CA . PHE A 1 180 ? 5.979 9.445 5.890 1.00 91.25 180 PHE A CA 1
ATOM 1468 C C . PHE A 1 180 ? 4.448 9.365 5.811 1.00 91.25 180 PHE A C 1
ATOM 1470 O O . PHE A 1 180 ? 3.858 9.960 4.913 1.00 91.25 180 PHE A O 1
ATOM 1477 N N . VAL A 1 181 ? 3.807 8.625 6.723 1.00 92.44 181 VAL A N 1
ATOM 1478 C CA . VAL A 1 181 ? 2.352 8.466 6.730 1.00 92.44 181 VAL A CA 1
ATOM 1479 C C . VAL A 1 181 ? 1.704 9.822 7.002 1.00 92.44 181 VAL A C 1
ATOM 1481 O O . VAL A 1 181 ? 1.897 10.406 8.075 1.00 92.44 181 VAL A O 1
ATOM 1484 N N . ASP A 1 182 ? 0.930 10.308 6.030 1.00 91.69 182 ASP A N 1
ATOM 1485 C CA . ASP A 1 182 ? 0.170 11.548 6.155 1.00 91.69 182 ASP A CA 1
ATOM 1486 C C . ASP A 1 182 ? -1.115 11.311 6.950 1.00 91.69 182 ASP A C 1
ATOM 1488 O O . ASP A 1 182 ? -2.077 10.702 6.479 1.00 91.69 182 ASP A O 1
ATOM 1492 N N . VAL A 1 183 ? -1.143 11.837 8.171 1.00 90.31 183 VAL A N 1
ATOM 1493 C CA . VAL A 1 183 ? -2.296 11.721 9.067 1.00 90.31 183 VAL A CA 1
ATOM 1494 C C . VAL A 1 183 ? -3.469 12.618 8.689 1.00 90.31 183 VAL A C 1
ATOM 1496 O O . VAL A 1 183 ? -4.511 12.520 9.332 1.00 90.31 183 VAL A O 1
ATOM 1499 N N . ASN A 1 184 ? -3.327 13.474 7.672 1.00 89.81 184 ASN A N 1
ATOM 1500 C CA . ASN A 1 184 ? -4.402 14.321 7.149 1.00 89.81 184 ASN A CA 1
ATOM 1501 C C . ASN A 1 184 ? -5.154 13.673 5.975 1.00 89.81 184 ASN A C 1
ATOM 1503 O O . ASN A 1 184 ? -6.153 14.224 5.517 1.00 89.81 184 ASN A O 1
ATOM 1507 N N . ALA A 1 185 ? -4.698 12.524 5.475 1.00 89.06 185 ALA A N 1
ATOM 1508 C CA . ALA A 1 185 ? -5.339 11.818 4.372 1.00 89.06 185 ALA A CA 1
ATOM 1509 C C . ALA A 1 185 ? -6.253 10.692 4.879 1.00 89.06 185 ALA A C 1
ATOM 1511 O O . ALA A 1 185 ? -5.937 9.999 5.849 1.00 89.06 185 ALA A O 1
ATOM 1512 N N . GLY A 1 186 ? -7.391 10.487 4.207 1.00 90.88 186 GLY A N 1
ATOM 1513 C CA . GLY A 1 186 ? -8.307 9.385 4.502 1.00 90.88 186 GLY A CA 1
ATOM 1514 C C . GLY A 1 186 ? -8.744 9.354 5.969 1.00 90.88 186 GLY A C 1
ATOM 1515 O O . GLY A 1 186 ? -9.280 10.330 6.492 1.00 90.88 186 GLY A O 1
ATOM 1516 N N . SER A 1 187 ? -8.494 8.232 6.644 1.00 93.69 187 SER A N 1
ATOM 1517 C CA . SER A 1 187 ? -8.772 8.019 8.073 1.00 93.69 187 SER A CA 1
ATOM 1518 C C . SER A 1 187 ? -7.574 8.330 8.983 1.00 93.69 187 SER A C 1
ATOM 1520 O O . SER A 1 187 ? -7.658 8.120 10.192 1.00 93.69 187 SER A O 1
ATOM 1522 N N . GLY A 1 188 ? -6.442 8.774 8.427 1.00 93.81 188 GLY A N 1
ATOM 1523 C CA . GLY A 1 188 ? -5.149 8.876 9.114 1.00 93.81 188 GLY A CA 1
ATOM 1524 C C . GLY A 1 188 ? -4.357 7.560 9.180 1.00 93.81 188 GLY A C 1
ATOM 1525 O O . GLY A 1 188 ? -3.279 7.523 9.780 1.00 93.81 188 GLY A O 1
ATOM 1526 N N . LEU A 1 189 ? -4.880 6.486 8.578 1.00 96.06 189 LEU A N 1
ATOM 1527 C CA . LEU A 1 189 ? -4.182 5.226 8.329 1.00 96.06 189 LEU A CA 1
ATOM 1528 C C . LEU A 1 189 ? -4.116 4.985 6.822 1.00 96.06 189 LEU A C 1
ATOM 1530 O O . LEU A 1 189 ? -5.088 5.231 6.104 1.00 96.06 189 LEU A O 1
ATOM 1534 N N . VAL A 1 190 ? -2.989 4.458 6.356 1.00 93.62 190 VAL A N 1
ATOM 1535 C CA . VAL A 1 190 ? -2.752 4.193 4.933 1.00 93.62 190 VAL A CA 1
ATOM 1536 C C . VAL A 1 190 ? -2.500 2.709 4.724 1.00 93.62 190 VAL A C 1
ATOM 1538 O O . VAL A 1 190 ? -1.770 2.088 5.490 1.00 93.62 190 VAL A O 1
ATOM 1541 N N . HIS A 1 191 ? -3.119 2.108 3.715 1.00 94.38 191 HIS A N 1
ATOM 1542 C CA . HIS A 1 191 ? -2.741 0.757 3.315 1.00 94.38 191 HIS A CA 1
ATOM 1543 C C . HIS A 1 191 ? -1.457 0.836 2.486 1.00 94.38 191 HIS A C 1
ATOM 1545 O O . HIS A 1 191 ? -1.271 1.779 1.724 1.00 94.38 191 HIS A O 1
ATOM 1551 N N . LEU A 1 192 ? -0.571 -0.140 2.634 1.00 95.81 192 LEU A N 1
ATOM 1552 C CA . LEU A 1 192 ? 0.693 -0.183 1.915 1.00 95.81 192 LEU A CA 1
ATOM 1553 C C . LEU A 1 192 ? 0.674 -1.376 0.972 1.00 95.81 192 LEU A C 1
ATOM 1555 O O . LEU A 1 192 ? 0.543 -2.533 1.392 1.00 95.81 192 LEU A O 1
ATOM 1559 N N . SER A 1 193 ? 0.848 -1.081 -0.310 1.00 95.81 193 SER A N 1
ATOM 1560 C CA . SER A 1 193 ? 0.908 -2.046 -1.392 1.00 95.81 193 SER A CA 1
ATOM 1561 C C . SER A 1 193 ? 2.275 -1.968 -2.091 1.00 95.81 193 SER A C 1
ATOM 1563 O O . SER A 1 193 ? 2.439 -1.244 -3.075 1.00 95.81 193 SER A O 1
ATOM 1565 N N . PRO A 1 194 ? 3.275 -2.748 -1.629 1.00 94.81 194 PRO A N 1
ATOM 1566 C CA . PRO A 1 194 ? 4.667 -2.666 -2.088 1.00 94.81 194 PRO A CA 1
ATOM 1567 C C . PRO A 1 194 ? 4.894 -2.882 -3.587 1.00 94.81 194 PRO A C 1
ATOM 1569 O O . PRO A 1 194 ? 5.964 -2.566 -4.094 1.00 94.81 194 PRO A O 1
ATOM 1572 N N . ALA A 1 195 ? 3.919 -3.454 -4.294 1.00 93.62 195 ALA A N 1
ATOM 1573 C CA . ALA A 1 195 ? 3.970 -3.623 -5.742 1.00 93.62 195 ALA A CA 1
ATOM 1574 C C . ALA A 1 195 ? 3.634 -2.337 -6.522 1.00 93.62 195 ALA A C 1
ATOM 1576 O O . ALA A 1 195 ? 3.949 -2.256 -7.705 1.00 93.62 195 ALA A O 1
ATOM 1577 N N . ASN A 1 196 ? 2.999 -1.348 -5.879 1.00 92.44 196 ASN A N 1
ATOM 1578 C CA . ASN A 1 196 ? 2.392 -0.193 -6.548 1.00 92.44 196 ASN A CA 1
ATOM 1579 C C . ASN A 1 196 ? 2.901 1.168 -6.045 1.00 92.44 196 ASN A C 1
ATOM 1581 O O . ASN A 1 196 ? 2.675 2.170 -6.719 1.00 92.44 196 ASN A O 1
ATOM 1585 N N . GLY A 1 197 ? 3.586 1.220 -4.897 1.00 90.81 197 GLY A N 1
ATOM 1586 C CA . GLY A 1 197 ? 4.137 2.450 -4.315 1.00 90.81 197 GLY A CA 1
ATOM 1587 C C . GLY A 1 197 ? 5.641 2.356 -4.055 1.00 90.81 197 GLY A C 1
ATOM 1588 O O . GLY A 1 197 ? 6.128 1.344 -3.552 1.00 90.81 197 GLY A O 1
ATOM 1589 N N . GLU A 1 198 ? 6.397 3.408 -4.384 1.00 90.50 198 GLU A N 1
ATOM 1590 C CA . GLU A 1 198 ? 7.852 3.442 -4.155 1.00 90.50 198 GLU A CA 1
ATOM 1591 C C . GLU A 1 198 ? 8.196 3.436 -2.656 1.00 90.50 198 GLU A C 1
ATOM 1593 O O . GLU A 1 198 ? 9.072 2.685 -2.218 1.00 90.50 198 GLU A O 1
ATOM 1598 N N . GLU A 1 199 ? 7.491 4.237 -1.856 1.00 91.19 199 GLU A N 1
ATOM 1599 C CA . GLU A 1 199 ? 7.663 4.283 -0.399 1.00 91.19 199 GLU A CA 1
ATOM 1600 C C . GLU A 1 199 ? 7.315 2.927 0.233 1.00 91.19 199 GLU A C 1
ATOM 1602 O O . GLU A 1 199 ? 8.136 2.359 0.961 1.00 91.19 199 GLU A O 1
ATOM 1607 N N . ASP A 1 200 ? 6.173 2.349 -0.147 1.00 94.50 200 ASP A N 1
ATOM 1608 C CA . ASP A 1 200 ? 5.703 1.024 0.271 1.00 94.50 200 ASP A CA 1
ATOM 1609 C C . ASP A 1 200 ? 6.732 -0.071 -0.039 1.00 94.50 200 ASP A C 1
ATOM 1611 O O . ASP A 1 200 ? 7.041 -0.912 0.812 1.00 94.50 200 ASP A O 1
ATOM 1615 N N . HIS A 1 201 ? 7.297 -0.042 -1.250 1.00 94.44 201 HIS A N 1
ATOM 1616 C CA . HIS A 1 201 ? 8.341 -0.964 -1.684 1.00 94.44 201 HIS A CA 1
ATOM 1617 C C . HIS A 1 201 ? 9.589 -0.844 -0.805 1.00 94.44 201 HIS A C 1
ATOM 1619 O O . HIS A 1 201 ? 10.100 -1.845 -0.301 1.00 94.44 201 HIS A O 1
ATOM 1625 N N . ASN A 1 202 ? 10.069 0.376 -0.560 1.00 93.06 202 ASN A N 1
ATOM 1626 C CA . ASN A 1 202 ? 11.266 0.606 0.251 1.00 93.06 202 ASN A CA 1
ATOM 1627 C C . ASN A 1 202 ? 11.097 0.091 1.691 1.00 93.06 202 ASN A C 1
ATOM 1629 O O . ASN A 1 202 ? 12.018 -0.512 2.256 1.00 93.06 202 ASN A O 1
ATOM 1633 N N . ILE A 1 203 ? 9.907 0.264 2.269 1.00 93.50 203 ILE A N 1
ATOM 1634 C CA . ILE A 1 203 ? 9.563 -0.251 3.601 1.00 93.50 203 ILE A CA 1
ATOM 1635 C C . ILE A 1 203 ? 9.493 -1.773 3.591 1.00 93.50 203 ILE A C 1
ATOM 1637 O O . ILE A 1 203 ? 10.049 -2.414 4.487 1.00 93.50 203 ILE A O 1
ATOM 1641 N N . ALA A 1 204 ? 8.872 -2.361 2.567 1.00 95.19 204 ALA A N 1
ATOM 1642 C CA . ALA A 1 204 ? 8.802 -3.807 2.420 1.00 95.19 204 ALA A CA 1
ATOM 1643 C C . ALA A 1 204 ? 10.199 -4.431 2.337 1.00 95.19 204 ALA A C 1
ATOM 1645 O O . ALA A 1 204 ? 10.489 -5.372 3.075 1.00 95.19 204 ALA A O 1
ATOM 1646 N N . ILE A 1 205 ? 11.108 -3.854 1.545 1.00 93.94 205 ILE A N 1
ATOM 1647 C CA . ILE A 1 205 ? 12.503 -4.308 1.460 1.00 93.94 205 ILE A CA 1
ATOM 1648 C C . ILE A 1 205 ? 13.211 -4.185 2.817 1.00 93.94 205 ILE A C 1
ATOM 1650 O O . ILE A 1 205 ? 13.800 -5.160 3.293 1.00 93.94 205 ILE A O 1
ATOM 1654 N N . LYS A 1 206 ? 13.106 -3.027 3.486 1.00 93.81 206 LYS A N 1
ATOM 1655 C CA . LYS A 1 206 ? 13.685 -2.789 4.826 1.00 93.81 206 LYS A CA 1
ATOM 1656 C C . LYS A 1 206 ? 13.202 -3.823 5.850 1.00 93.81 206 LYS A C 1
ATOM 1658 O O . LYS A 1 206 ? 13.983 -4.271 6.691 1.00 93.81 206 LYS A O 1
ATOM 1663 N N . ARG A 1 207 ? 11.929 -4.216 5.769 1.00 95.12 207 ARG A N 1
ATOM 1664 C CA . ARG A 1 207 ? 11.249 -5.134 6.700 1.00 95.12 207 ARG A CA 1
ATOM 1665 C C . ARG A 1 207 ? 11.204 -6.587 6.213 1.00 95.12 207 ARG A C 1
ATOM 1667 O O . ARG A 1 207 ? 10.624 -7.439 6.888 1.00 95.12 207 ARG A O 1
ATOM 1674 N N . LYS A 1 208 ? 11.848 -6.885 5.078 1.00 95.88 208 LYS A N 1
ATOM 1675 C CA . LYS A 1 208 ? 11.873 -8.207 4.425 1.00 95.88 208 LYS A CA 1
ATOM 1676 C C . LYS A 1 208 ? 10.472 -8.774 4.161 1.00 95.88 208 LYS A C 1
ATOM 1678 O O . LYS A 1 208 ? 10.259 -9.982 4.258 1.00 95.88 208 LYS A O 1
ATOM 1683 N N . VAL A 1 209 ? 9.516 -7.896 3.882 1.00 96.44 209 VAL A N 1
ATOM 1684 C CA . VAL A 1 209 ? 8.142 -8.247 3.519 1.00 96.44 209 VAL A CA 1
ATOM 1685 C C . VAL A 1 209 ? 8.135 -8.700 2.067 1.00 96.44 209 VAL A C 1
ATOM 1687 O O . VAL A 1 209 ? 8.758 -8.076 1.207 1.00 96.44 209 VAL A O 1
ATOM 1690 N N . THR A 1 210 ? 7.450 -9.807 1.795 1.00 95.94 210 THR A N 1
ATOM 1691 C CA . THR A 1 210 ? 7.321 -10.337 0.435 1.00 95.94 210 THR A CA 1
ATOM 1692 C C . THR A 1 210 ? 6.597 -9.325 -0.457 1.00 95.94 210 THR A C 1
ATOM 1694 O O . THR A 1 210 ? 5.508 -8.877 -0.122 1.00 95.94 210 THR A O 1
ATOM 1697 N N . VAL A 1 211 ? 7.151 -8.973 -1.616 1.00 95.88 211 VAL A N 1
ATOM 1698 C CA . VAL A 1 211 ? 6.430 -8.140 -2.591 1.00 95.88 211 VAL A CA 1
ATOM 1699 C C . VAL A 1 211 ? 5.540 -9.053 -3.431 1.00 95.88 211 VAL A C 1
ATOM 1701 O O . VAL A 1 211 ? 6.036 -9.856 -4.220 1.00 95.88 211 VAL A O 1
ATOM 1704 N N . PHE A 1 212 ? 4.225 -8.961 -3.233 1.00 96.56 212 PHE A N 1
ATOM 1705 C CA . PHE A 1 212 ? 3.239 -9.708 -4.010 1.00 96.56 212 PHE A CA 1
ATOM 1706 C C . PHE A 1 212 ? 2.702 -8.831 -5.140 1.00 96.56 212 PHE A C 1
ATOM 1708 O O . PHE A 1 212 ? 2.046 -7.828 -4.876 1.00 96.56 212 PHE A O 1
ATOM 1715 N N . SER A 1 213 ? 2.989 -9.209 -6.386 1.00 95.50 213 SER A N 1
ATOM 1716 C CA . SER A 1 213 ? 2.502 -8.525 -7.586 1.00 95.50 213 SER A CA 1
ATOM 1717 C C . SER A 1 213 ? 1.967 -9.556 -8.583 1.00 95.50 213 SER A C 1
ATOM 1719 O O . SER A 1 213 ? 2.730 -10.084 -9.392 1.00 95.50 213 SER A O 1
ATOM 1721 N N . PRO A 1 214 ? 0.672 -9.906 -8.521 1.00 96.75 214 PRO A N 1
ATOM 1722 C CA . PRO A 1 214 ? 0.041 -10.800 -9.476 1.00 96.75 214 PRO A CA 1
ATOM 1723 C C . PRO A 1 214 ? -0.411 -10.007 -10.712 1.00 96.75 214 PRO A C 1
ATOM 1725 O O . PRO A 1 214 ? -1.564 -10.114 -11.109 1.00 96.75 214 PRO A O 1
ATOM 1728 N N . ILE A 1 215 ? 0.453 -9.161 -11.281 1.00 96.31 215 ILE A N 1
ATOM 1729 C CA . ILE A 1 215 ? 0.142 -8.280 -12.418 1.00 96.31 215 ILE A CA 1
ATOM 1730 C C . ILE A 1 215 ? 1.142 -8.564 -13.545 1.00 96.31 215 ILE A C 1
ATOM 1732 O O . ILE A 1 215 ? 2.346 -8.613 -13.300 1.00 96.31 215 ILE A O 1
ATOM 1736 N N . ASP A 1 216 ? 0.646 -8.779 -14.764 1.00 95.31 216 ASP A N 1
ATOM 1737 C CA . ASP A 1 216 ? 1.470 -8.996 -15.958 1.00 95.31 216 ASP A CA 1
ATOM 1738 C C . ASP A 1 216 ? 1.844 -7.686 -16.687 1.00 95.31 216 ASP A C 1
ATOM 1740 O O . ASP A 1 216 ? 1.404 -6.595 -16.322 1.00 95.31 216 ASP A O 1
ATOM 1744 N N . ASP A 1 217 ? 2.636 -7.790 -17.760 1.00 93.88 217 ASP A N 1
ATOM 1745 C CA . ASP A 1 217 ? 3.062 -6.642 -18.579 1.00 93.88 217 ASP A CA 1
ATOM 1746 C C . ASP A 1 217 ? 1.899 -5.922 -19.290 1.00 93.88 217 ASP A C 1
ATOM 1748 O O . ASP A 1 217 ? 2.003 -4.756 -19.668 1.00 93.88 217 ASP A O 1
ATOM 1752 N N . ALA A 1 218 ? 0.751 -6.585 -19.461 1.00 94.38 218 ALA A N 1
ATOM 1753 C CA . ALA A 1 218 ? -0.462 -5.958 -19.982 1.00 94.38 218 ALA A CA 1
ATOM 1754 C C . ALA A 1 218 ? -1.281 -5.260 -18.880 1.00 94.38 218 ALA A C 1
ATOM 1756 O O . ALA A 1 218 ? -2.375 -4.754 -19.152 1.00 94.38 218 ALA A O 1
ATOM 1757 N N . VAL A 1 219 ? -0.757 -5.228 -17.650 1.00 95.25 219 VAL A N 1
ATOM 1758 C CA . VAL A 1 219 ? -1.398 -4.693 -16.445 1.00 95.25 219 VAL A CA 1
ATOM 1759 C C . VAL A 1 219 ? -2.739 -5.387 -16.192 1.00 95.25 219 VAL A C 1
ATOM 1761 O O . VAL A 1 219 ? -3.765 -4.780 -15.869 1.00 95.25 219 VAL A O 1
ATOM 1764 N N . LYS A 1 220 ? -2.728 -6.710 -16.373 1.00 96.94 220 LYS A N 1
ATOM 1765 C CA . LYS A 1 220 ? -3.821 -7.602 -16.008 1.00 96.94 220 LYS A CA 1
ATOM 1766 C C . LYS A 1 220 ? -3.423 -8.472 -14.838 1.00 96.94 220 LYS A C 1
ATOM 1768 O O . LYS A 1 220 ? -2.270 -8.873 -14.694 1.00 96.94 220 LYS A O 1
ATOM 1773 N N . PHE A 1 221 ? -4.409 -8.795 -14.018 1.00 98.00 221 PHE A N 1
ATOM 1774 C CA . PHE A 1 221 ? -4.218 -9.721 -12.924 1.00 98.00 221 PHE A CA 1
ATOM 1775 C C . PHE A 1 221 ? -3.944 -11.142 -13.435 1.00 98.00 221 PHE A C 1
ATOM 1777 O O . PHE A 1 221 ? -4.672 -11.661 -14.282 1.00 98.00 221 PHE A O 1
ATOM 1784 N N . THR A 1 222 ? -2.916 -11.791 -12.893 1.00 98.12 222 THR A N 1
ATOM 1785 C CA . THR A 1 222 ? -2.566 -13.188 -13.179 1.00 98.12 222 THR A CA 1
ATOM 1786 C C . THR A 1 222 ? -3.481 -14.152 -12.413 1.00 98.12 222 THR A C 1
ATOM 1788 O O . THR A 1 222 ? -4.411 -13.743 -11.715 1.00 98.12 222 THR A O 1
ATOM 1791 N N . GLU A 1 223 ? -3.269 -15.463 -12.547 1.00 97.81 223 GLU A N 1
ATOM 1792 C CA . GLU A 1 223 ? -4.020 -16.487 -11.797 1.00 97.81 223 GLU A CA 1
ATOM 1793 C C . GLU A 1 223 ? -3.860 -16.349 -10.273 1.00 97.81 223 GLU A C 1
ATOM 1795 O O . GLU A 1 223 ? -4.788 -16.648 -9.519 1.00 97.81 223 GLU A O 1
ATOM 1800 N N . ASP A 1 224 ? -2.728 -15.809 -9.814 1.00 97.81 224 ASP A N 1
ATOM 1801 C CA . ASP A 1 224 ? -2.442 -15.612 -8.390 1.00 97.81 224 ASP A CA 1
ATOM 1802 C C . ASP A 1 224 ? -3.398 -14.609 -7.716 1.00 97.81 224 ASP A C 1
ATOM 1804 O O . ASP A 1 224 ? -3.577 -14.650 -6.496 1.00 97.81 224 ASP A O 1
ATOM 1808 N N . ALA A 1 225 ? -4.065 -13.747 -8.491 1.00 97.50 225 ALA A N 1
ATOM 1809 C CA . ALA A 1 225 ? -5.071 -12.807 -7.994 1.00 97.50 225 ALA A CA 1
ATOM 1810 C C . ALA A 1 225 ? -6.432 -13.462 -7.667 1.00 97.50 225 ALA A C 1
ATOM 1812 O O . ALA A 1 225 ? -7.368 -12.772 -7.255 1.00 97.50 225 ALA A O 1
ATOM 1813 N N . GLY A 1 226 ? -6.579 -14.778 -7.860 1.00 97.06 226 GLY A N 1
ATOM 1814 C CA . GLY A 1 226 ? -7.794 -15.515 -7.508 1.00 97.06 226 GLY A CA 1
ATOM 1815 C C . GLY A 1 226 ? -9.022 -15.023 -8.278 1.00 97.06 226 GLY A C 1
ATOM 1816 O O . GLY A 1 226 ? -9.027 -15.013 -9.511 1.00 97.06 226 GLY A O 1
ATOM 1817 N N . LYS A 1 227 ? -10.069 -14.595 -7.556 1.00 97.00 227 LYS A N 1
ATOM 1818 C CA . LYS A 1 227 ? -11.349 -14.110 -8.126 1.00 97.00 227 LYS A CA 1
ATOM 1819 C C . LYS A 1 227 ? -11.177 -13.005 -9.185 1.00 97.00 227 LYS A C 1
ATOM 1821 O O . LYS A 1 227 ? -12.035 -12.865 -10.056 1.00 97.00 227 LYS A O 1
ATOM 1826 N N . TYR A 1 228 ? -10.088 -12.237 -9.119 1.00 97.69 228 TYR A N 1
ATOM 1827 C CA . TYR A 1 228 ? -9.830 -11.070 -9.973 1.00 97.69 228 TYR A CA 1
ATOM 1828 C C . TYR A 1 228 ? -8.977 -11.374 -11.213 1.00 97.69 228 TYR A C 1
ATOM 1830 O O . TYR A 1 228 ? -8.699 -10.470 -12.000 1.00 97.69 228 TYR A O 1
ATOM 1838 N N . SER A 1 229 ? -8.576 -12.633 -11.406 1.00 97.62 229 SER A N 1
ATOM 1839 C CA . SER A 1 229 ? -7.709 -13.052 -12.508 1.00 97.62 229 SER A CA 1
ATOM 1840 C C . SER A 1 229 ? -8.253 -12.674 -13.896 1.00 97.62 229 SER A C 1
ATOM 1842 O O . SER A 1 229 ? -9.453 -12.758 -14.169 1.00 97.62 229 SER A O 1
ATOM 1844 N N . GLY A 1 230 ? -7.351 -12.259 -14.787 1.00 97.19 230 GLY A N 1
ATOM 1845 C CA . GLY A 1 230 ? -7.613 -11.903 -16.183 1.00 97.19 230 GLY A CA 1
ATOM 1846 C C . GLY A 1 230 ? -8.169 -10.494 -16.406 1.00 97.19 230 GLY A C 1
ATOM 1847 O O . GLY A 1 230 ? -8.239 -10.047 -17.555 1.00 97.19 230 GLY A O 1
ATOM 1848 N N . LEU A 1 231 ? -8.553 -9.783 -15.342 1.00 97.19 231 LEU A N 1
ATOM 1849 C CA . LEU A 1 231 ? -9.050 -8.410 -15.423 1.00 97.19 231 LEU A CA 1
ATOM 1850 C C . LEU A 1 231 ? -7.893 -7.425 -15.565 1.00 97.19 231 LEU A C 1
ATOM 1852 O O . LEU A 1 231 ? -6.854 -7.590 -14.928 1.00 97.19 231 LEU A O 1
ATOM 1856 N N . PHE A 1 232 ? -8.091 -6.375 -16.363 1.00 96.31 232 PHE A N 1
ATOM 1857 C CA . PHE A 1 232 ? -7.251 -5.184 -16.264 1.00 96.31 232 PHE A CA 1
ATOM 1858 C C . PHE A 1 232 ? -7.428 -4.582 -14.868 1.00 96.31 232 PHE A C 1
ATOM 1860 O O . PHE A 1 232 ? -8.553 -4.539 -14.370 1.00 96.31 232 PHE A O 1
ATOM 1867 N N . VAL A 1 233 ? -6.346 -4.140 -14.221 1.00 94.88 233 VAL A N 1
ATOM 1868 C CA . VAL A 1 233 ? -6.392 -3.824 -12.779 1.00 94.88 233 VAL A CA 1
ATOM 1869 C C . VAL A 1 233 ? -7.476 -2.805 -12.416 1.00 94.88 233 VAL A C 1
ATOM 1871 O O . VAL A 1 233 ? -8.210 -3.025 -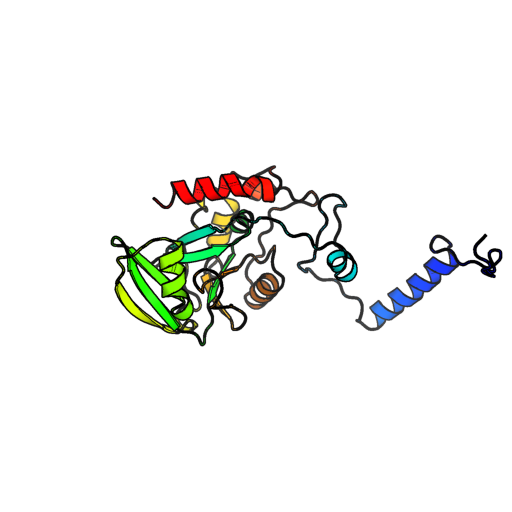11.461 1.00 94.88 233 VAL A O 1
ATOM 1874 N N . ARG A 1 234 ? -7.666 -1.750 -13.221 1.00 91.62 234 ARG A N 1
ATOM 1875 C CA . ARG A 1 234 ? -8.713 -0.738 -12.981 1.00 91.62 234 ARG A CA 1
ATOM 1876 C C . ARG A 1 234 ? -10.130 -1.260 -13.231 1.00 91.62 234 ARG A C 1
ATOM 1878 O O . ARG A 1 234 ? -11.059 -0.811 -12.574 1.00 91.62 234 ARG A O 1
ATOM 1885 N N . ASP A 1 235 ? -10.303 -2.252 -14.103 1.00 94.00 235 ASP A N 1
ATOM 1886 C CA . ASP A 1 235 ? -11.609 -2.893 -14.324 1.00 94.00 235 ASP A CA 1
ATOM 1887 C C . ASP A 1 235 ? -12.010 -3.785 -13.133 1.00 94.00 235 ASP A C 1
ATOM 1889 O O . ASP A 1 235 ? -13.169 -4.185 -13.006 1.00 94.00 235 ASP A O 1
ATOM 1893 N N . ALA A 1 236 ? -11.063 -4.122 -12.250 1.00 94.81 236 ALA A N 1
ATOM 1894 C CA . ALA A 1 236 ? -11.344 -4.856 -11.022 1.00 94.81 236 ALA A CA 1
ATOM 1895 C C . ALA A 1 236 ? -11.862 -3.959 -9.887 1.00 94.81 236 ALA A C 1
ATOM 1897 O O . ALA A 1 236 ? -12.415 -4.501 -8.929 1.00 94.81 236 ALA A O 1
ATOM 1898 N N . ASP A 1 237 ? -11.720 -2.628 -9.985 1.00 94.25 237 ASP A N 1
ATOM 1899 C CA . ASP A 1 237 ? -12.067 -1.691 -8.908 1.00 94.25 237 ASP A CA 1
ATOM 1900 C C . ASP A 1 237 ? -13.529 -1.861 -8.463 1.00 94.25 237 ASP A C 1
ATOM 1902 O O . ASP A 1 237 ? -13.801 -2.014 -7.272 1.00 94.25 237 ASP A O 1
ATOM 1906 N N . GLU A 1 238 ? -14.473 -1.920 -9.409 1.00 92.25 238 GLU A N 1
ATOM 1907 C CA . GLU A 1 238 ? -15.902 -2.096 -9.104 1.00 92.25 238 GLU A CA 1
ATOM 1908 C C . GLU A 1 238 ? -16.171 -3.416 -8.369 1.00 92.25 238 GLU A C 1
ATOM 1910 O O . GLU A 1 238 ? -16.833 -3.428 -7.330 1.00 92.25 238 GLU A O 1
ATOM 1915 N N . LYS A 1 239 ? -15.588 -4.521 -8.851 1.00 94.50 239 LYS A N 1
ATOM 1916 C CA . LYS A 1 239 ? -15.759 -5.850 -8.244 1.00 94.50 239 LYS A CA 1
ATOM 1917 C C . LYS A 1 239 ? -15.150 -5.936 -6.849 1.00 94.50 239 LYS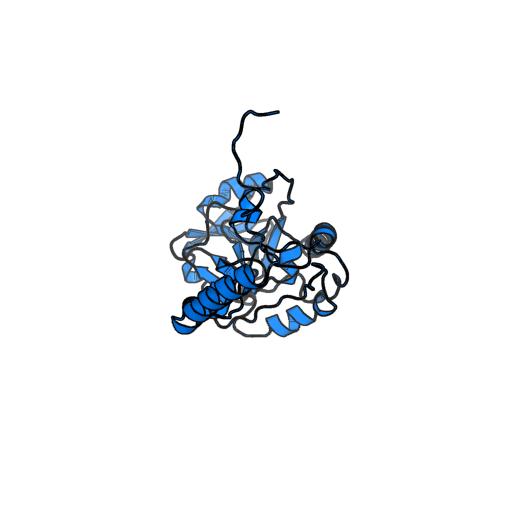 A C 1
ATOM 1919 O O . LYS A 1 239 ? -15.702 -6.606 -5.983 1.00 94.50 239 LYS A O 1
ATOM 1924 N N . LEU A 1 240 ? -14.010 -5.285 -6.632 1.00 94.81 240 LEU A N 1
ATOM 1925 C CA . LEU A 1 240 ? -13.362 -5.230 -5.323 1.00 94.81 240 LEU A CA 1
ATOM 1926 C C . LEU A 1 240 ? -14.215 -4.456 -4.327 1.00 94.81 240 LEU A C 1
ATOM 1928 O O . LEU A 1 240 ? -14.440 -4.927 -3.214 1.00 94.81 240 LEU A O 1
ATOM 1932 N N . VAL A 1 241 ? -14.746 -3.304 -4.741 1.00 93.56 241 VAL A N 1
ATOM 1933 C CA . VAL A 1 241 ? -15.657 -2.508 -3.913 1.00 93.56 241 VAL A CA 1
ATOM 1934 C C . VAL A 1 241 ? -16.912 -3.309 -3.551 1.00 93.56 241 VAL A C 1
ATOM 1936 O O . VAL A 1 241 ? -17.353 -3.251 -2.404 1.00 93.56 241 VAL A O 1
ATOM 1939 N N . GLU A 1 242 ? -17.478 -4.074 -4.487 1.00 93.81 242 GLU A N 1
ATOM 1940 C CA . GLU A 1 242 ? -18.609 -4.973 -4.217 1.00 93.81 242 GLU A CA 1
ATOM 1941 C C . GLU A 1 242 ? -18.254 -6.061 -3.194 1.00 93.81 242 GLU A C 1
ATOM 1943 O O . GLU A 1 242 ? -18.942 -6.174 -2.178 1.00 93.81 242 GLU A O 1
ATOM 1948 N N . SER A 1 243 ? -17.149 -6.790 -3.385 1.00 94.81 243 SER A N 1
ATOM 1949 C CA . SER A 1 243 ? -16.705 -7.830 -2.442 1.00 94.81 243 SER A CA 1
ATOM 1950 C C . SER A 1 243 ? -16.455 -7.275 -1.034 1.00 94.81 243 SER A C 1
ATOM 1952 O O . SER A 1 243 ? -16.790 -7.916 -0.037 1.00 94.81 243 SER A O 1
ATOM 1954 N N . ILE A 1 244 ? -15.883 -6.070 -0.929 1.00 93.44 244 ILE A N 1
ATOM 1955 C CA . ILE A 1 244 ? -15.672 -5.392 0.356 1.00 93.44 244 ILE A CA 1
ATOM 1956 C C . ILE A 1 244 ? -17.011 -5.057 1.021 1.00 93.44 244 ILE A C 1
ATOM 1958 O O . ILE A 1 244 ? -17.190 -5.354 2.202 1.00 93.44 244 ILE A O 1
ATOM 1962 N N . LYS A 1 245 ? -17.973 -4.503 0.273 1.00 90.94 245 LYS A N 1
ATOM 1963 C CA . LYS A 1 245 ? -19.313 -4.185 0.795 1.00 90.94 245 LYS A CA 1
ATOM 1964 C C . LYS A 1 245 ? -20.056 -5.425 1.285 1.00 90.94 245 LYS A C 1
ATOM 1966 O O . LYS A 1 245 ? -20.668 -5.384 2.347 1.00 90.94 245 LYS A O 1
ATOM 1971 N N . GLU A 1 246 ? -19.981 -6.536 0.554 1.00 91.06 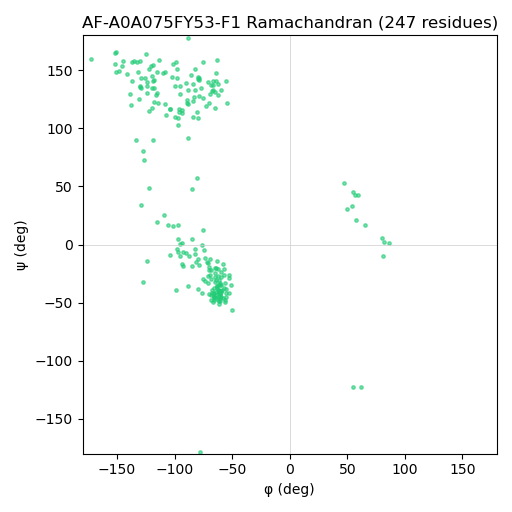246 GLU A N 1
ATOM 1972 C CA . GLU A 1 246 ? -20.613 -7.797 0.964 1.00 91.06 246 GLU A CA 1
ATOM 1973 C C . GLU A 1 246 ? -20.058 -8.318 2.296 1.00 91.06 246 GLU A C 1
ATOM 1975 O O . GLU A 1 246 ? -20.800 -8.879 3.104 1.00 91.06 246 GLU A O 1
ATOM 1980 N N . LYS A 1 247 ? -18.767 -8.093 2.557 1.00 85.94 247 LYS A N 1
ATOM 1981 C CA . LYS A 1 247 ? -18.080 -8.552 3.772 1.00 85.94 247 LYS A CA 1
ATOM 1982 C C . LYS A 1 247 ? -18.223 -7.614 4.969 1.00 85.94 247 LYS A C 1
ATOM 1984 O O . LYS A 1 247 ? -17.976 -8.049 6.091 1.00 85.94 247 LYS A O 1
ATOM 1989 N N . MET A 1 248 ? -18.589 -6.353 4.749 1.00 72.88 248 MET A N 1
ATOM 1990 C CA . MET A 1 248 ? -18.552 -5.297 5.767 1.00 72.88 248 MET A CA 1
ATOM 1991 C C . MET A 1 248 ? -19.918 -4.640 5.988 1.00 72.88 248 MET A C 1
ATOM 1993 O O . MET A 1 248 ? -19.986 -3.416 5.984 1.00 72.88 248 MET A O 1
ATOM 1997 N N . HIS A 1 249 ? -20.973 -5.452 6.158 1.00 51.19 249 HIS A N 1
ATOM 1998 C CA . HIS A 1 249 ? -22.343 -4.982 6.431 1.00 51.19 249 HIS A CA 1
ATOM 1999 C C . HIS A 1 249 ? -22.394 -3.805 7.412 1.00 51.19 249 HIS A C 1
ATOM 2001 O O . HIS A 1 249 ? -21.749 -3.908 8.483 1.00 51.19 249 HIS A O 1
#

InterPro domains:
  IPR002300 Aminoacyl-tRNA synthetase, class Ia [PF00133] (2-123)
  IPR009008 Valyl/Leucyl/Isoleucyl-tRNA synthetase, editing domain [G3DSA:3.90.740.10] (56-249)
  IPR009008 Valyl/Leucyl/Isoleucyl-tRNA synthetase, editing domain [SSF50677] (65-247)
  IPR023586 Isoleucine-tRNA ligase, type 2 [PTHR42780] (2-248)